Protein 6EDM (pdb70)

Foldseek 3Di:
DEAEDALPVLLPPFAWKKWKAWPVDGYIYIYPVVQLQDWFQPALLPLVLLLLLCVVVVAPFQAGWLDQDQDDDPPPLLRDRGGNLSCQVVVRQVRSLSSCVVPDPVSQLVQCVQLVQAPSDQVPACADCVVVPGNSHGCRALHVGIHGFVSLLSSQCCLQVVNDPGDPNSSVRSQVSQWDDLVDPQKTWGWGWGWHANVVVQWIWTKTWTWMGHPNIIMTMIITGGGNPNPRHNVNSVSSVSSCCVPPVD

Solvent-accessible surface area: 11365 Å² total

Radius of gyration: 17.2 Å; Cα contacts (8 Å, |Δi|>4): 505; chains: 1; bounding box: 39×41×50 Å

Secondary structure (DSSP, 8-state):
-EEE---GGGTTT--EEEEEEESSS-PEEEESHHHHTS-B--GGG--HHHHHHHHTTS--STT-B--------SSGGGSS--BHHHHHHHT-HHHHHHHHTTS-HHHHHHHHHHHT-TT---S-TT--GGGS-TTS--TTSSSS--B-HHHHHHHHHHHHTT-SSS-HHHHHHHHHHHEE--S-TTSEEEEEEEEEEETTTTEEEEEEEEEEEETTEEEEEEEEE--S-TT--HHHHHHHHHHHHHHH--

B-factor: mean 22.75, std 10.51, range [12.0, 150.77]

Nearest PDB structures (foldseek):
  7mea-assembly1_A  TM=1.002E+00  e=1.871E-49  Clostridioides difficile
  6ue2-assembly1_D  TM=9.975E-01  e=4.778E-46  Clostridioides difficile 630
  7rlr-assembly4_D  TM=9.971E-01  e=2.403E-45  Clostridioides difficile 630
  7rl8-assembly2_B  TM=9.961E-01  e=3.206E-45  Clostridioides difficile 630
  1m6k-assembly1_B  TM=9.002E-01  e=1.931E-19  Escherichia coli

Sequence (250 aa):
AVNIVDYSDCFEGISSGGAIFCCNTKNKEYNIYNKELIETRRSPCSSTFIVSSTLIGLEKGVINSKESVMGYDGTDYPNKNWNKNLSLEEAFKESCVWYYKKLINKVDAKSVQNILDDLKYGNCDISEEWEGDLKNGKGHLNGFWLESSLQISPKEQVQTMAKKIFEGDTNFKKEHINILLRRDIMAIDVNNDANINVYGKTGTGFDEKNKRRVDAWFVGMMLEREGDTYYFAIKSDDSNKEITGPKVKEIAINIIKKYYS

Structure (mmCIF, N/CA/C/O backbone):
data_6EDM
#
_entry.id   6EDM
#
_cell.length_a   123.201
_cell.length_b   123.201
_cell.length_c   123.201
_cell.angle_alpha   90.000
_cell.angle_beta   90.000
_cell.angle_gamma   90.000
#
_symmetry.space_group_name_H-M   'P 43 3 2'
#
loop_
_entity.id
_entity.type
_entity.pdbx_description
1 polymer Beta-lactamase
2 non-polymer 'SULFATE ION'
3 water water
#
loop_
_atom_site.group_PDB
_atom_site.id
_atom_site.type_symbol
_atom_site.label_atom_id
_atom_site.label_alt_id
_atom_site.label_comp_id
_atom_site.label_asym_id
_atom_site.label_entity_id
_atom_site.label_seq_id
_atom_site.pdbx_PDB_ins_code
_atom_site.Cartn_x
_atom_site.Cartn_y
_atom_site.Cartn_z
_atom_site.occupancy
_atom_site.B_iso_or_equiv
_atom_site.auth_seq_id
_atom_site.auth_comp_id
_atom_site.auth_asym_id
_atom_site.auth_atom_id
_atom_site.pdbx_PDB_model_num
ATOM 1 N N . ALA A 1 1 ? 15.725 16.693 -38.584 1.00 42.46 2 ALA A N 1
ATOM 2 C CA . ALA A 1 1 ? 16.279 17.878 -39.229 1.00 41.37 2 ALA A CA 1
ATOM 3 C C . ALA A 1 1 ? 16.609 18.927 -38.177 1.00 39.76 2 ALA A C 1
ATOM 4 O O . ALA A 1 1 ? 15.904 19.052 -37.176 1.00 40.16 2 ALA A O 1
ATOM 6 N N . VAL A 1 2 ? 17.680 19.682 -38.403 1.00 37.39 3 VAL A N 1
ATOM 7 C CA . VAL A 1 2 ? 18.119 20.721 -37.483 1.00 34.12 3 VAL A CA 1
ATOM 8 C C . VAL A 1 2 ? 18.103 22.055 -38.212 1.00 30.81 3 VAL A C 1
ATOM 9 O O . VAL A 1 2 ? 18.690 22.188 -39.293 1.00 29.99 3 VAL A O 1
ATOM 13 N N . ASN A 1 3 ? 17.436 23.037 -37.613 1.00 29.99 4 ASN A N 1
ATOM 14 C CA . ASN A 1 3 ? 17.370 24.399 -38.123 1.00 29.03 4 ASN A CA 1
ATOM 15 C C . ASN A 1 3 ? 17.980 25.312 -37.0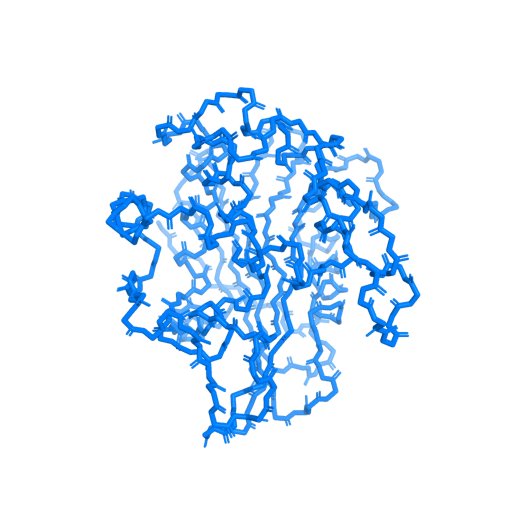71 1.00 25.93 4 ASN A C 1
ATOM 16 O O . ASN A 1 3 ? 17.462 25.409 -35.954 1.00 24.10 4 ASN A O 1
ATOM 21 N N . ILE A 1 4 ? 19.087 25.957 -37.411 1.00 25.14 5 ILE A N 1
ATOM 22 C CA . ILE A 1 4 ? 19.769 26.836 -36.469 1.00 24.54 5 ILE A CA 1
ATOM 23 C C . ILE A 1 4 ? 19.081 28.193 -36.474 1.00 25.09 5 ILE A C 1
ATOM 24 O O . ILE A 1 4 ? 18.909 28.815 -37.530 1.00 25.93 5 ILE A O 1
ATOM 29 N N . VAL A 1 5 ? 18.675 28.649 -35.288 1.00 24.92 6 VAL A N 1
ATOM 30 C CA . VAL A 1 5 ? 17.982 29.917 -35.113 1.00 25.77 6 VAL A CA 1
ATOM 31 C C . VAL A 1 5 ? 18.745 30.762 -34.099 1.00 26.27 6 VAL A C 1
ATOM 32 O O . VAL A 1 5 ? 19.651 30.287 -33.413 1.00 26.31 6 VAL A O 1
ATOM 36 N N . ASP A 1 6 ? 18.361 32.034 -34.012 1.00 27.17 7 ASP A N 1
ATOM 37 C CA . ASP A 1 6 ? 19.020 33.002 -33.136 1.00 27.20 7 ASP A CA 1
ATOM 38 C C . ASP A 1 6 ? 17.949 33.647 -32.263 1.00 26.73 7 ASP A C 1
ATOM 39 O O . ASP A 1 6 ? 17.205 34.520 -32.722 1.00 27.39 7 ASP A O 1
ATOM 44 N N . TYR A 1 7 ? 17.880 33.223 -31.002 1.00 25.38 8 TYR A N 1
ATOM 45 C CA . TYR A 1 7 ? 16.951 33.792 -30.037 1.00 24.86 8 TYR A CA 1
ATOM 46 C C . TYR A 1 7 ? 17.638 34.728 -29.049 1.00 24.73 8 TYR A C 1
ATOM 47 O O . TYR A 1 7 ? 17.063 35.038 -28.001 1.00 24.22 8 TYR A O 1
ATOM 56 N N . SER A 1 8 ? 18.845 35.204 -29.374 1.00 25.66 9 SER A N 1
ATOM 57 C CA . SER A 1 8 ? 19.591 36.042 -28.438 1.00 26.61 9 SER A CA 1
ATOM 58 C C . SER A 1 8 ? 18.822 37.299 -28.046 1.00 27.46 9 SER A C 1
ATOM 59 O O . SER A 1 8 ? 18.964 37.779 -26.916 1.00 27.80 9 SER A O 1
ATOM 62 N N . ASP A 1 9 ? 17.990 37.835 -28.942 1.00 28.51 10 ASP A N 1
ATOM 63 C CA . ASP A 1 9 ? 17.246 39.043 -28.601 1.00 30.52 10 ASP A CA 1
ATOM 64 C C . ASP A 1 9 ? 16.233 38.833 -27.479 1.00 30.29 10 ASP A C 1
ATOM 65 O O . ASP A 1 9 ? 15.729 39.822 -26.936 1.00 32.65 10 ASP A O 1
ATOM 70 N N . CYS A 1 10 ? 15.929 37.587 -27.112 1.00 27.10 11 CYS A N 1
ATOM 71 C CA . CYS A 1 10 ? 15.041 37.305 -25.994 1.00 26.60 11 CYS A CA 1
ATOM 72 C C . CYS A 1 10 ? 15.786 36.954 -24.716 1.00 26.39 11 CYS A C 1
ATOM 73 O O . CYS A 1 10 ? 15.149 36.800 -23.668 1.00 26.69 11 CYS A O 1
ATOM 76 N N . PHE A 1 11 ? 17.109 36.821 -24.774 1.00 26.23 12 PHE A N 1
ATOM 77 C CA . PHE A 1 11 ? 17.884 36.377 -23.626 1.00 26.64 12 PHE A CA 1
ATOM 78 C C . PHE A 1 11 ? 18.380 37.514 -22.741 1.00 28.73 12 PHE A C 1
ATOM 79 O O . PHE A 1 11 ? 18.964 37.239 -21.690 1.00 29.22 12 PHE A O 1
ATOM 87 N N . GLU A 1 12 ? 18.168 38.774 -23.132 1.00 31.09 13 GLU A N 1
ATOM 88 C CA . GLU A 1 12 ? 18.510 39.927 -22.290 1.00 35.46 13 GLU A CA 1
ATOM 89 C C . GLU A 1 12 ? 19.975 39.919 -21.859 1.00 34.47 13 GLU A C 1
ATOM 90 O O . GLU A 1 12 ? 20.308 40.347 -20.751 1.00 35.78 13 GLU A O 1
ATOM 96 N N . GLY A 1 13 ? 20.860 39.429 -22.724 1.00 32.40 14 GLY A N 1
ATOM 97 C CA . GLY A 1 13 ? 22.275 39.388 -22.422 1.00 31.16 14 GLY A CA 1
ATOM 98 C C . GLY A 1 13 ? 22.714 38.212 -21.584 1.00 30.46 14 GLY A C 1
ATOM 99 O O . GLY A 1 13 ? 23.901 38.128 -21.239 1.00 30.40 14 GLY A O 1
ATOM 100 N N . ILE A 1 14 ? 21.799 37.309 -21.249 1.00 28.56 15 ILE A N 1
ATOM 101 C CA . ILE A 1 14 ? 22.106 36.115 -20.471 1.00 27.85 15 ILE A CA 1
ATOM 102 C C . ILE A 1 14 ? 22.550 35.016 -21.426 1.00 26.82 15 ILE A C 1
ATOM 103 O O . ILE A 1 14 ? 21.907 34.779 -22.458 1.00 27.17 15 ILE A O 1
ATOM 108 N N . SER A 1 15 ? 23.649 34.346 -21.087 1.00 25.14 16 SER A N 1
ATOM 109 C CA A SER A 1 15 ? 24.191 33.270 -21.911 0.57 24.29 16 SER A CA 1
ATOM 110 C CA B SER A 1 15 ? 24.153 33.293 -21.949 0.43 24.22 16 SER A CA 1
ATOM 111 C C . SER A 1 15 ? 23.315 32.030 -21.796 1.00 23.29 16 SER A C 1
ATOM 112 O O . SER A 1 15 ? 22.878 31.669 -20.700 1.00 23.40 16 SER A O 1
ATOM 117 N N . GLY A 1 16 ? 23.062 31.375 -22.923 1.00 21.83 17 GLY A N 1
ATOM 118 C CA . GLY A 1 16 ? 22.269 30.164 -22.890 1.00 20.16 17 GLY A CA 1
ATOM 119 C C . GLY A 1 16 ? 21.913 29.680 -24.281 1.00 19.63 17 GLY A C 1
ATOM 120 O O . GLY A 1 16 ? 22.506 30.098 -25.281 1.00 20.75 17 GLY A O 1
ATOM 121 N N . GLY A 1 17 ? 20.939 28.773 -24.315 1.00 18.73 18 GLY A N 1
ATOM 122 C CA . GLY A 1 17 ? 20.470 28.178 -25.548 1.00 18.47 18 GLY A CA 1
ATOM 123 C C . GLY A 1 17 ? 19.016 27.774 -25.411 1.00 17.36 18 GLY A C 1
ATOM 124 O O . GLY A 1 17 ? 18.425 27.822 -24.327 1.00 17.56 18 GLY A O 1
ATOM 125 N N . ALA A 1 18 ? 18.435 27.393 -26.544 1.00 17.87 19 ALA A N 1
ATOM 126 C CA . ALA A 1 18 ? 17.054 26.939 -26.566 1.00 18.29 19 ALA A CA 1
ATOM 127 C C . ALA A 1 18 ? 16.883 25.902 -27.663 1.00 17.54 19 ALA A C 1
ATOM 128 O O . ALA A 1 18 ? 17.546 25.960 -28.701 1.00 19.31 19 ALA A O 1
ATOM 130 N N . ILE A 1 19 ? 15.983 24.951 -27.430 1.00 17.61 20 ILE A N 1
ATOM 131 C CA . ILE A 1 19 ? 15.626 23.977 -28.453 1.00 18.18 20 ILE A CA 1
ATOM 132 C C . ILE A 1 19 ? 14.121 23.746 -28.416 1.00 18.57 20 ILE A C 1
ATOM 133 O O . ILE A 1 19 ? 13.539 23.567 -27.341 1.00 18.51 20 ILE A O 1
ATOM 138 N N . PHE A 1 20 ? 13.492 23.783 -29.586 1.00 19.33 21 PHE A N 1
ATOM 139 C CA . PHE A 1 20 ? 12.075 23.487 -29.744 1.00 19.41 21 PHE A CA 1
ATOM 140 C C . PHE A 1 20 ? 11.940 22.405 -30.797 1.00 20.30 21 PHE A C 1
ATOM 141 O O . PHE A 1 20 ? 12.610 22.451 -31.835 1.00 22.46 21 PHE A O 1
ATOM 149 N N . CYS A 1 21 ? 11.066 21.440 -30.546 1.00 22.32 22 CYS A N 1
ATOM 150 C CA A CYS A 1 21 ? 10.824 20.372 -31.502 0.37 24.65 22 CYS A CA 1
ATOM 151 C CA B CYS A 1 21 ? 10.824 20.354 -31.484 0.63 24.63 22 CYS A CA 1
ATOM 152 C C . CYS A 1 21 ? 9.330 20.241 -31.746 1.00 24.58 22 CYS A C 1
ATOM 153 O O . CYS A 1 21 ? 8.536 20.213 -30.803 1.00 23.50 22 CYS A O 1
ATOM 158 N N . ASN A 1 22 ? 8.955 20.191 -33.018 1.00 28.53 23 ASN A N 1
ATOM 159 C CA . ASN A 1 22 ? 7.569 20.055 -33.434 1.00 33.29 23 ASN A CA 1
ATOM 160 C C . ASN A 1 22 ? 7.267 18.583 -33.674 1.00 37.24 23 ASN A C 1
ATOM 161 O O . ASN A 1 22 ? 8.050 17.878 -34.317 1.00 38.03 23 ASN A O 1
ATOM 166 N N . THR A 1 23 ? 6.111 18.134 -33.178 1.00 40.24 24 THR A N 1
ATOM 167 C CA . THR A 1 23 ? 5.717 16.736 -33.335 1.00 43.55 24 THR A CA 1
ATOM 168 C C . THR A 1 23 ? 5.461 16.386 -34.797 1.00 46.80 24 THR A C 1
ATOM 169 O O . THR A 1 23 ? 5.956 15.367 -35.294 1.00 47.40 24 THR A O 1
ATOM 173 N N . LYS A 1 24 ? 4.679 17.216 -35.493 1.00 50.17 25 LYS A N 1
ATOM 174 C CA . LYS A 1 24 ? 4.273 16.989 -36.878 1.00 52.89 25 LYS A CA 1
ATOM 175 C C . LYS A 1 24 ? 5.454 16.605 -37.752 1.00 53.57 25 LYS A C 1
ATOM 176 O O . LYS A 1 24 ? 5.532 15.483 -38.263 1.00 53.39 25 LYS A O 1
ATOM 182 N N . ASN A 1 25 ? 6.361 17.551 -37.941 1.00 54.11 26 ASN A N 1
ATOM 183 C CA . ASN A 1 25 ? 7.576 17.325 -38.705 1.00 54.84 26 ASN A CA 1
ATOM 184 C C . ASN A 1 25 ? 8.627 16.686 -37.805 1.00 54.77 26 ASN A C 1
ATOM 185 O O . ASN A 1 25 ? 8.355 16.274 -36.674 1.00 55.30 26 ASN A O 1
ATOM 190 N N . LYS A 1 26 ? 9.859 16.627 -38.291 1.00 54.13 27 LYS A N 1
ATOM 191 C CA . LYS A 1 26 ? 10.995 16.192 -37.493 1.00 53.21 27 LYS A CA 1
ATOM 192 C C . LYS A 1 26 ? 11.984 17.333 -37.287 1.00 51.66 27 LYS A C 1
ATOM 193 O O . LYS A 1 26 ? 13.197 17.110 -37.211 1.00 52.36 27 LYS A O 1
ATOM 199 N N . GLU A 1 27 ? 11.463 18.558 -37.179 1.00 48.98 28 GLU A N 1
ATOM 200 C CA . GLU A 1 27 ? 12.274 19.765 -37.117 1.00 45.88 28 GLU A CA 1
ATOM 201 C C . GLU A 1 27 ? 12.627 20.088 -35.675 1.00 40.09 28 GLU A C 1
ATOM 202 O O . GLU A 1 27 ? 11.740 20.192 -34.818 1.00 40.15 28 GLU A O 1
ATOM 208 N N . TYR A 1 28 ? 13.921 20.236 -35.416 1.00 35.09 29 TYR A N 1
ATOM 209 C CA . TYR A 1 28 ? 14.409 20.883 -34.209 1.00 30.73 29 TYR A CA 1
ATOM 210 C C . TYR A 1 28 ? 14.852 22.287 -34.583 1.00 28.34 29 TYR A C 1
ATOM 211 O O . TYR A 1 28 ? 15.668 22.452 -35.494 1.00 30.45 29 TYR A O 1
ATOM 220 N N . ASN A 1 29 ? 14.302 23.292 -33.906 1.00 25.25 30 ASN A N 1
ATOM 221 C CA . ASN A 1 29 ? 14.845 24.644 -33.972 1.00 23.38 30 ASN A CA 1
ATOM 222 C C . ASN A 1 29 ? 15.814 24.801 -32.813 1.00 21.63 30 ASN A C 1
ATOM 223 O O . ASN A 1 29 ? 15.421 24.644 -31.650 1.00 20.86 30 ASN A O 1
ATOM 228 N N . ILE A 1 30 ? 17.071 25.106 -33.126 1.00 21.20 31 ILE A N 1
ATOM 229 C CA . ILE A 1 30 ? 18.150 25.052 -32.147 1.00 21.09 31 ILE A CA 1
ATOM 230 C C . ILE A 1 30 ? 18.867 26.392 -32.109 1.00 20.59 31 ILE A C 1
ATOM 231 O O . ILE A 1 30 ? 19.372 26.864 -33.135 1.00 20.80 31 ILE A O 1
ATOM 236 N N . TYR A 1 31 ? 18.918 26.995 -30.927 1.00 20.73 32 TYR A N 1
ATOM 237 C CA . TYR A 1 31 ? 19.731 28.171 -30.654 1.00 20.51 32 TYR A CA 1
ATOM 238 C C . TYR A 1 31 ? 20.845 27.749 -29.704 1.00 19.81 32 TYR A C 1
ATOM 239 O O . TYR A 1 31 ? 20.567 27.286 -28.593 1.00 19.38 32 TYR A O 1
ATOM 248 N N . ASN A 1 32 ? 22.096 27.878 -30.160 1.00 20.90 33 ASN A N 1
ATOM 249 C CA . ASN A 1 32 ? 23.298 27.472 -29.428 1.00 21.07 33 ASN A CA 1
ATOM 250 C C . ASN A 1 32 ? 23.429 25.950 -29.363 1.00 21.06 33 ASN A C 1
ATOM 251 O O . ASN A 1 32 ? 23.247 25.335 -28.304 1.00 20.53 33 ASN A O 1
ATOM 256 N N . LYS A 1 33 ? 23.775 25.351 -30.506 1.00 21.35 34 LYS A N 1
ATOM 257 C CA . LYS A 1 33 ? 23.809 23.896 -30.637 1.00 21.67 34 LYS A CA 1
ATOM 258 C C . LYS A 1 33 ? 24.777 23.260 -29.650 1.00 21.59 34 LYS A C 1
ATOM 259 O O . LYS A 1 33 ? 24.475 22.215 -29.065 1.00 20.36 34 LYS A O 1
ATOM 265 N N . GLU A 1 34 ? 25.955 23.860 -29.463 1.00 22.21 35 GLU A N 1
ATOM 266 C CA . GLU A 1 34 ? 26.927 23.274 -28.548 1.00 23.86 35 GLU A CA 1
ATOM 267 C C . GLU A 1 34 ? 26.343 23.150 -27.148 1.00 22.06 35 GLU A C 1
ATOM 268 O O . GLU A 1 34 ? 26.452 22.100 -26.502 1.00 22.18 35 GLU A O 1
ATOM 274 N N . LEU A 1 35 ? 25.686 24.207 -26.675 1.00 20.55 36 LEU A N 1
ATOM 275 C CA . LEU A 1 35 ? 25.099 24.165 -25.341 1.00 19.70 36 LEU A CA 1
ATOM 276 C C . LEU A 1 35 ? 23.935 23.181 -25.282 1.00 18.92 36 LEU A C 1
ATOM 277 O O . LEU A 1 35 ? 23.795 22.430 -24.312 1.00 18.89 36 LEU A O 1
ATOM 282 N N . ILE A 1 36 ? 23.089 23.176 -26.314 1.00 18.65 37 ILE A N 1
ATOM 283 C CA . ILE A 1 36 ? 21.911 22.319 -26.345 1.00 19.22 37 ILE A CA 1
ATOM 284 C C . ILE A 1 36 ? 22.288 20.842 -26.339 1.00 18.13 37 ILE A C 1
ATOM 285 O O . ILE A 1 36 ? 21.501 20.002 -25.884 1.00 18.11 37 ILE A O 1
ATOM 290 N N . GLU A 1 37 ? 23.494 20.501 -26.794 1.00 17.94 38 GLU A N 1
ATOM 291 C CA . GLU A 1 37 ? 23.967 19.122 -26.770 1.00 17.75 38 GLU A CA 1
ATOM 292 C C . GLU A 1 37 ? 24.783 18.768 -25.527 1.00 18.48 38 GLU A C 1
ATOM 293 O O . GLU A 1 37 ? 25.242 17.626 -25.419 1.00 19.70 38 GLU A O 1
ATOM 299 N N . THR A 1 38 ? 24.969 19.694 -24.586 1.00 17.95 39 THR A N 1
ATOM 300 C CA . THR A 1 38 ? 25.823 19.456 -23.423 1.00 17.86 39 THR A CA 1
ATOM 301 C C . THR A 1 38 ? 24.988 18.985 -22.232 1.00 17.10 39 THR A C 1
ATOM 302 O O . THR A 1 38 ? 24.040 19.663 -21.818 1.00 17.28 39 THR A O 1
ATOM 306 N N . ARG A 1 39 ? 25.359 17.839 -21.663 1.00 16.49 40 ARG A N 1
ATOM 307 C CA . ARG A 1 39 ? 24.654 17.328 -20.494 1.00 16.12 40 ARG A CA 1
ATOM 308 C C . ARG A 1 39 ? 24.997 18.135 -19.241 1.00 16.57 40 ARG A C 1
ATOM 309 O O . ARG A 1 39 ? 26.162 18.463 -18.985 1.00 17.52 40 ARG A O 1
ATOM 317 N N . ARG A 1 40 ? 23.967 18.457 -18.458 1.00 15.21 41 ARG A N 1
ATOM 318 C CA . ARG A 1 40 ? 24.117 19.132 -17.177 1.00 15.44 41 ARG A CA 1
ATOM 319 C C . ARG A 1 40 ? 23.107 18.542 -16.205 1.00 14.43 41 ARG A C 1
ATOM 320 O O . ARG A 1 40 ? 22.147 17.878 -16.606 1.00 15.47 41 ARG A O 1
ATOM 328 N N . SER A 1 41 ? 23.309 18.798 -14.918 1.00 14.17 42 SER A N 1
ATOM 329 C CA . SER A 1 41 ? 22.328 18.350 -13.942 1.00 13.92 42 SER A CA 1
ATOM 330 C C . SER A 1 41 ? 20.956 18.922 -14.290 1.00 14.24 42 SER A C 1
ATOM 331 O O . SER A 1 41 ? 20.845 20.126 -14.562 1.00 14.97 42 SER A O 1
ATOM 334 N N . PRO A 1 42 ? 19.891 18.112 -14.264 1.00 13.58 43 PRO A N 1
ATOM 335 C CA . PRO A 1 42 ? 18.545 18.656 -14.517 1.00 13.33 43 PRO A CA 1
ATOM 336 C C . PRO A 1 42 ? 18.037 19.525 -13.388 1.00 13.67 43 PRO A C 1
ATOM 337 O O . PRO A 1 42 ? 17.077 20.285 -13.587 1.00 13.97 43 PRO A O 1
ATOM 341 N N . CYS A 1 43 ? 18.635 19.421 -12.203 1.00 13.67 44 CYS A N 1
ATOM 342 C CA . CYS A 1 43 ? 18.103 20.081 -11.019 1.00 14.18 44 CYS A CA 1
ATOM 343 C C . CYS A 1 43 ? 16.615 19.768 -10.874 1.00 13.99 44 CYS A C 1
ATOM 344 O O . CYS A 1 43 ? 16.189 18.651 -11.184 1.00 13.74 44 CYS A O 1
ATOM 347 N N . SER A 1 44 ? 15.799 20.725 -10.437 1.00 13.59 45 SER A N 1
ATOM 348 C CA A SER A 1 44 ? 14.413 20.376 -10.142 0.49 13.34 45 SER A CA 1
ATOM 349 C CA B SER A 1 44 ? 14.403 20.421 -10.147 0.51 13.56 45 SER A CA 1
ATOM 350 C C . SER A 1 44 ? 13.564 20.116 -11.384 1.00 12.93 45 SER A C 1
ATOM 351 O O . SER A 1 44 ? 12.405 19.711 -11.224 1.00 13.17 45 SER A O 1
ATOM 356 N N . THR A 1 45 ? 14.093 20.303 -12.611 1.00 12.98 46 THR A N 1
ATOM 357 C CA . THR A 1 45 ? 13.321 19.816 -13.758 1.00 12.84 46 THR A CA 1
ATOM 358 C C . THR A 1 45 ? 13.128 18.308 -13.689 1.00 12.36 46 THR A C 1
ATOM 359 O O . THR A 1 45 ? 12.220 17.775 -14.340 1.00 13.32 46 THR A O 1
ATOM 363 N N . PHE A 1 46 ? 13.949 17.609 -12.906 1.00 12.28 47 PHE A N 1
ATOM 364 C CA . PHE A 1 46 ? 13.757 16.182 -12.697 1.00 12.75 47 PHE A CA 1
ATOM 365 C C . PHE A 1 46 ? 12.400 15.866 -12.050 1.00 12.99 47 PHE A C 1
ATOM 366 O O . PHE A 1 46 ? 11.902 14.745 -12.179 1.00 13.65 47 PHE A O 1
ATOM 386 N N . ILE A 1 48 ? 9.594 16.529 -13.041 1.00 13.38 49 ILE A N 1
ATOM 387 C CA . ILE A 1 48 ? 8.689 16.021 -14.073 1.00 14.33 49 ILE A CA 1
ATOM 388 C C . ILE A 1 48 ? 8.699 14.493 -14.058 1.00 13.96 49 ILE A C 1
ATOM 389 O O . ILE A 1 48 ? 7.651 13.840 -14.024 1.00 15.20 49 ILE A O 1
ATOM 394 N N . VAL A 1 49 ? 9.908 13.931 -14.072 1.00 14.00 50 VAL A N 1
ATOM 395 C CA . VAL A 1 49 ? 10.061 12.485 -14.129 1.00 13.35 50 VAL A CA 1
ATOM 396 C C . VAL A 1 49 ? 9.820 11.840 -12.769 1.00 13.44 50 VAL A C 1
ATOM 397 O O . VAL A 1 49 ? 9.203 10.771 -12.685 1.00 14.05 50 VAL A O 1
ATOM 401 N N . SER A 1 50 ? 10.299 12.454 -11.681 1.00 13.35 51 SER A N 1
ATOM 402 C CA A SER A 1 50 ? 10.073 11.831 -10.380 0.62 13.34 51 SER A CA 1
ATOM 403 C CA B SER A 1 50 ? 10.077 11.892 -10.348 0.38 13.13 51 SER A CA 1
ATOM 404 C C . SER A 1 50 ? 8.588 11.774 -10.041 1.00 12.81 51 SER A C 1
ATOM 405 O O . SER A 1 50 ? 8.143 10.813 -9.403 1.00 13.52 51 SER A O 1
ATOM 410 N N . THR A 1 51 ? 7.797 12.760 -10.478 1.00 12.98 52 THR A N 1
ATOM 411 C CA . THR A 1 51 ? 6.349 12.669 -10.294 1.00 13.76 52 THR A CA 1
ATOM 412 C C . THR A 1 51 ? 5.798 11.426 -10.978 1.00 12.90 52 THR A C 1
ATOM 413 O O . THR A 1 51 ? 5.012 10.674 -10.389 1.00 14.00 52 THR A O 1
ATOM 417 N N . LEU A 1 52 ? 6.195 11.201 -12.238 1.00 12.89 53 LEU A N 1
ATOM 418 C CA . LEU A 1 52 ? 5.733 10.023 -12.965 1.00 13.69 53 LEU A CA 1
ATOM 419 C C . LEU A 1 52 ? 6.180 8.731 -12.294 1.00 13.66 53 LEU A C 1
ATOM 420 O O . LEU A 1 52 ? 5.400 7.775 -12.204 1.00 14.08 53 LEU A O 1
ATOM 425 N N . ILE A 1 53 ? 7.421 8.684 -11.804 1.00 13.36 54 ILE A N 1
ATOM 426 C CA . ILE A 1 53 ? 7.890 7.499 -11.088 1.00 13.72 54 ILE A CA 1
ATOM 427 C C . ILE A 1 53 ? 7.029 7.248 -9.852 1.00 14.16 54 ILE A C 1
ATOM 428 O O . ILE A 1 53 ? 6.590 6.122 -9.590 1.00 15.27 54 ILE A O 1
ATOM 433 N N . GLY A 1 54 ? 6.766 8.298 -9.077 1.00 13.60 55 GLY A N 1
ATOM 434 C CA . GLY A 1 54 ? 5.952 8.124 -7.889 1.00 13.84 55 GLY A CA 1
ATOM 435 C C . GLY A 1 54 ? 4.546 7.641 -8.198 1.00 13.38 55 GLY A C 1
ATOM 436 O O . GLY A 1 54 ? 3.988 6.814 -7.469 1.00 14.86 55 GLY A O 1
ATOM 437 N N . LEU A 1 55 ? 3.940 8.176 -9.263 1.00 13.95 56 LEU A N 1
ATOM 438 C CA . LEU A 1 55 ? 2.610 7.721 -9.661 1.00 14.23 56 LEU A CA 1
ATOM 439 C C . LEU A 1 55 ? 2.642 6.265 -10.113 1.00 14.57 56 LEU A C 1
ATOM 440 O O . LEU A 1 55 ? 1.817 5.448 -9.684 1.00 16.14 56 LEU A O 1
ATOM 445 N N . GLU A 1 56 ? 3.606 5.920 -10.974 1.00 14.69 57 GLU A N 1
ATOM 446 C CA . GLU A 1 56 ? 3.713 4.554 -11.478 1.00 15.97 57 GLU A CA 1
ATOM 447 C C . GLU A 1 56 ? 3.873 3.555 -10.340 1.00 17.27 57 GLU A C 1
ATOM 448 O O . GLU A 1 56 ? 3.278 2.472 -10.367 1.00 19.07 57 GLU A O 1
ATOM 454 N N . LYS A 1 57 ? 4.653 3.908 -9.319 1.00 16.68 58 LYS A N 1
ATOM 455 C CA . LYS A 1 57 ? 4.916 3.007 -8.210 1.00 17.26 58 LYS A CA 1
ATOM 456 C C . LYS A 1 57 ? 3.875 3.093 -7.102 1.00 17.70 58 LYS A C 1
ATOM 457 O O . LYS A 1 57 ? 3.987 2.361 -6.117 1.00 19.83 58 LYS A O 1
ATOM 463 N N . GLY A 1 58 ? 2.871 3.952 -7.231 1.00 16.40 59 GLY A N 1
ATOM 464 C CA . GLY A 1 58 ? 1.846 4.030 -6.212 1.00 17.41 59 GLY A CA 1
ATOM 465 C C . GLY A 1 58 ? 2.241 4.778 -4.959 1.00 17.67 59 GLY A C 1
ATOM 466 O O . GLY A 1 58 ? 1.515 4.697 -3.960 1.00 20.58 59 GLY A O 1
ATOM 467 N N . VAL A 1 59 ? 3.373 5.489 -4.971 1.00 15.97 60 VAL A N 1
ATOM 468 C CA . VAL A 1 59 ? 3.754 6.325 -3.833 1.00 15.61 60 VAL A CA 1
ATOM 469 C C . VAL A 1 59 ? 2.807 7.509 -3.711 1.00 15.50 60 VAL A C 1
ATOM 470 O O . VAL A 1 59 ? 2.518 7.981 -2.601 1.00 16.65 60 VAL A O 1
ATOM 474 N N . ILE A 1 60 ? 2.322 8.004 -4.849 1.00 15.11 61 ILE A N 1
ATOM 475 C CA . ILE A 1 60 ? 1.330 9.065 -4.939 1.00 14.48 61 ILE A CA 1
ATOM 476 C C . ILE A 1 60 ? 0.325 8.601 -5.982 1.00 15.59 61 ILE A C 1
ATOM 477 O O . ILE A 1 60 ? 0.597 7.687 -6.762 1.00 16.28 61 ILE A O 1
ATOM 482 N N . ASN A 1 61 ? -0.853 9.231 -5.991 1.00 16.35 62 ASN A N 1
ATOM 483 C CA . ASN A 1 61 ? -1.934 8.773 -6.864 1.00 16.96 62 ASN A CA 1
ATOM 484 C C . ASN A 1 61 ? -2.673 9.869 -7.607 1.00 16.54 62 ASN A C 1
ATOM 485 O O . ASN A 1 61 ? -3.327 9.561 -8.612 1.00 18.93 62 ASN A O 1
ATOM 490 N N . SER A 1 62 ? -2.607 11.123 -7.178 1.00 16.19 63 SER A N 1
ATOM 491 C CA . SER A 1 62 ? -3.360 12.195 -7.819 1.00 16.00 63 SER A CA 1
ATOM 492 C C . SER A 1 62 ? -2.666 13.511 -7.497 1.00 15.28 63 SER A C 1
ATOM 493 O O . SER A 1 62 ? -1.715 13.557 -6.710 1.00 15.32 63 SER A O 1
ATOM 496 N N . LYS A 1 63 ? -3.164 14.599 -8.092 1.00 15.31 64 LYS A N 1
ATOM 497 C CA . LYS A 1 63 ? -2.575 15.900 -7.779 1.00 16.52 64 LYS A CA 1
ATOM 498 C C . LYS A 1 63 ? -2.782 16.310 -6.326 1.00 15.13 64 LYS A C 1
ATOM 499 O O . LYS A 1 63 ? -2.128 17.256 -5.873 1.00 15.59 64 LYS A O 1
ATOM 505 N N . GLU A 1 64 ? -3.674 15.634 -5.591 1.00 15.44 65 GLU A N 1
ATOM 506 C CA . GLU A 1 64 ? -3.917 15.938 -4.187 1.00 15.48 65 GLU A CA 1
ATOM 507 C C . GLU A 1 64 ? -3.000 15.169 -3.243 1.00 14.95 65 GLU A C 1
ATOM 508 O O . GLU A 1 64 ? -2.969 15.476 -2.047 1.00 15.24 65 GLU A O 1
ATOM 514 N N . SER A 1 65 ? -2.264 14.175 -3.738 1.00 14.75 66 SER A N 1
ATOM 515 C CA . SER A 1 65 ? -1.598 13.233 -2.844 1.00 14.13 66 SER A CA 1
ATOM 516 C C . SER A 1 65 ? -0.587 13.925 -1.939 1.00 13.77 66 SER A C 1
ATOM 517 O O . SER A 1 65 ? 0.123 14.845 -2.358 1.00 14.43 66 SER A O 1
ATOM 520 N N . VAL A 1 66 ? -0.490 13.423 -0.711 1.00 14.07 67 VAL A N 1
ATOM 521 C CA . VAL A 1 66 ? 0.381 13.974 0.317 1.00 13.81 67 VAL A CA 1
ATOM 522 C C . VAL A 1 66 ? 1.472 12.973 0.673 1.00 14.30 67 VAL A C 1
ATOM 523 O O . VAL A 1 66 ? 1.356 11.771 0.433 1.00 15.22 67 VAL A O 1
ATOM 527 N N . MET A 1 67 ? 2.544 13.491 1.277 1.00 13.98 68 MET A N 1
ATOM 528 C CA . MET A 1 67 ? 3.710 12.690 1.638 1.00 13.60 68 MET A CA 1
ATOM 529 C C . MET A 1 67 ? 3.954 12.664 3.147 1.00 14.37 68 MET A C 1
ATOM 530 O O . MET A 1 67 ? 5.061 12.347 3.588 1.00 17.04 68 MET A O 1
ATOM 535 N N . GLY A 1 68 ? 2.955 13.008 3.957 1.00 13.97 69 GLY A N 1
ATOM 536 C CA . GLY A 1 68 ? 3.085 12.824 5.394 1.00 14.90 69 GLY A CA 1
ATOM 537 C C . GLY A 1 68 ? 4.053 13.778 6.071 1.00 13.77 69 GLY A C 1
ATOM 538 O O . GLY A 1 68 ? 5.002 13.345 6.732 1.00 15.09 69 GLY A O 1
ATOM 539 N N . TYR A 1 69 ? 3.822 15.083 5.915 1.00 13.75 70 TYR A N 1
ATOM 540 C CA . TYR A 1 69 ? 4.675 16.083 6.547 1.00 13.21 70 TYR A CA 1
ATOM 541 C C . TYR A 1 69 ? 4.812 15.797 8.038 1.00 13.13 70 TYR A C 1
ATOM 542 O O . TYR A 1 69 ? 3.821 15.514 8.724 1.00 14.03 70 TYR A O 1
ATOM 551 N N . ASP A 1 70 ? 6.046 15.888 8.537 1.00 14.00 71 ASP A N 1
ATOM 552 C CA . ASP A 1 70 ? 6.364 15.498 9.907 1.00 14.70 71 ASP A CA 1
ATOM 553 C C . ASP A 1 70 ? 6.614 16.678 10.841 1.00 14.43 71 ASP A C 1
ATOM 554 O O . ASP A 1 70 ? 7.035 16.466 11.979 1.00 15.81 71 ASP A O 1
ATOM 559 N N . GLY A 1 71 ? 6.397 17.915 10.386 1.00 13.74 72 GLY A N 1
ATOM 560 C CA . GLY A 1 71 ? 6.578 19.072 11.237 1.00 14.20 72 GLY A CA 1
ATOM 561 C C . GLY A 1 71 ? 7.938 19.734 11.173 1.00 14.65 72 GLY A C 1
ATOM 562 O O . GLY A 1 71 ? 8.141 20.744 11.859 1.00 15.51 72 GLY A O 1
ATOM 563 N N . THR A 1 72 ? 8.868 19.216 10.365 1.00 13.86 73 THR A N 1
ATOM 564 C CA . THR A 1 72 ? 10.210 19.789 10.281 1.00 13.63 73 THR A CA 1
ATOM 565 C C . THR A 1 72 ? 10.147 21.253 9.854 1.00 12.00 73 THR A C 1
ATOM 566 O O . THR A 1 72 ? 9.389 21.620 8.955 1.00 13.58 73 THR A O 1
ATOM 570 N N . ASP A 1 73 ? 10.960 22.096 10.502 1.00 13.51 74 ASP A N 1
ATOM 571 C CA . ASP A 1 73 ? 10.956 23.530 10.221 1.00 13.92 74 ASP A CA 1
ATOM 572 C C . ASP A 1 73 ? 11.788 23.843 8.978 1.00 13.97 74 ASP A C 1
ATOM 573 O O . ASP A 1 73 ? 12.932 23.388 8.852 1.00 15.43 74 ASP A O 1
ATOM 578 N N . TYR A 1 74 ? 11.216 24.626 8.066 1.00 13.89 75 TYR A N 1
ATOM 579 C CA . TYR A 1 74 ? 11.907 25.066 6.862 1.00 14.55 75 TYR A CA 1
ATOM 580 C C . TYR A 1 74 ? 11.753 26.568 6.674 1.00 15.26 75 TYR A C 1
ATOM 581 O O . TYR A 1 74 ? 10.736 27.150 7.067 1.00 15.08 75 TYR A O 1
ATOM 590 N N . PRO A 1 75 ? 12.742 27.219 6.056 1.00 14.94 76 PRO A N 1
ATOM 591 C CA . PRO A 1 75 ? 12.626 28.674 5.844 1.00 16.10 76 PRO A CA 1
ATOM 592 C C . PRO A 1 75 ? 11.491 29.084 4.916 1.00 16.89 76 PRO A C 1
ATOM 593 O O . PRO A 1 75 ? 10.915 30.154 5.129 1.00 18.26 76 PRO A O 1
ATOM 597 N N . ASN A 1 76 ? 11.145 28.282 3.905 1.00 16.98 77 ASN A N 1
ATOM 598 C CA . ASN A 1 76 ? 10.023 28.612 3.028 1.00 18.56 77 ASN A CA 1
ATOM 599 C C . ASN A 1 76 ? 8.732 28.198 3.721 1.00 16.92 77 ASN A C 1
ATOM 600 O O . ASN A 1 76 ? 8.513 27.007 3.959 1.00 15.32 77 ASN A O 1
ATOM 605 N N . LYS A 1 77 ? 7.884 29.180 4.051 1.00 18.14 78 LYS A N 1
ATOM 606 C CA . LYS A 1 77 ? 6.654 28.890 4.788 1.00 18.21 78 LYS A CA 1
ATOM 607 C C . LYS A 1 77 ? 5.831 27.799 4.114 1.00 16.69 78 LYS A C 1
ATOM 608 O O . LYS A 1 77 ? 5.226 26.958 4.792 1.00 17.29 78 LYS A O 1
ATOM 614 N N . ASN A 1 78 ? 5.825 27.769 2.778 1.00 16.12 79 ASN A N 1
ATOM 615 C CA . ASN A 1 78 ? 4.970 26.824 2.071 1.00 17.21 79 ASN A CA 1
ATOM 616 C C . ASN A 1 78 ? 5.472 25.388 2.150 1.00 16.03 79 ASN A C 1
ATOM 617 O O . ASN A 1 78 ? 4.718 24.471 1.808 1.00 16.47 79 ASN A O 1
ATOM 622 N N . TRP A 1 79 ? 6.707 25.164 2.605 1.00 14.87 80 TRP A N 1
ATOM 623 C CA . TRP A 1 79 ? 7.162 23.802 2.837 1.00 14.21 80 TRP A CA 1
ATOM 624 C C . TRP A 1 79 ? 6.716 23.258 4.185 1.00 13.67 80 TRP A C 1
ATOM 625 O O . TRP A 1 79 ? 6.838 22.049 4.413 1.00 14.90 80 TRP A O 1
ATOM 636 N N . ASN A 1 80 ? 6.249 24.117 5.090 1.00 13.74 81 ASN A N 1
ATOM 637 C CA . ASN A 1 80 ? 5.916 23.715 6.461 1.00 12.98 81 ASN A CA 1
ATOM 638 C C . ASN A 1 80 ? 4.469 23.255 6.569 1.00 13.90 81 ASN A C 1
ATOM 639 O O . ASN A 1 80 ? 3.724 23.692 7.444 1.00 15.58 81 ASN A O 1
ATOM 644 N N . LYS A 1 81 ? 4.054 22.371 5.675 1.00 14.34 82 LYS A N 1
ATOM 645 C CA . LYS A 1 81 ? 2.677 21.906 5.696 1.00 15.13 82 LYS A CA 1
ATOM 646 C C . LYS A 1 81 ? 2.589 20.603 4.926 1.00 14.44 82 LYS A C 1
ATOM 647 O O . LYS A 1 81 ? 3.529 20.195 4.234 1.00 14.16 82 LYS A O 1
ATOM 653 N N . ASN A 1 82 ? 1.445 19.938 5.076 1.00 15.06 83 ASN A N 1
ATOM 654 C CA . ASN A 1 82 ? 1.209 18.671 4.387 1.00 13.72 83 ASN A CA 1
ATOM 655 C C . ASN A 1 82 ? 0.740 18.954 2.963 1.00 14.16 83 ASN A C 1
ATOM 656 O O . ASN A 1 82 ? -0.396 18.680 2.568 1.00 15.88 83 ASN A O 1
ATOM 661 N N . LEU A 1 83 ? 1.654 19.503 2.177 1.00 14.89 84 LEU A N 1
ATOM 662 C CA . LEU A 1 83 ? 1.248 20.009 0.881 1.00 16.06 84 LEU A CA 1
ATOM 663 C C . LEU A 1 83 ? 0.973 18.875 -0.107 1.00 14.94 84 LEU A C 1
ATOM 664 O O . LEU A 1 83 ? 1.472 17.752 0.026 1.00 15.46 84 LEU A O 1
ATOM 669 N N . SER A 1 84 ? 0.111 19.166 -1.071 1.00 14.63 85 SER A N 1
ATOM 670 C CA . SER A 1 84 ? -0.258 18.192 -2.080 1.00 14.69 85 SER A CA 1
ATOM 671 C C . SER A 1 84 ? 0.819 18.114 -3.161 1.00 14.94 85 SER A C 1
ATOM 672 O O . SER A 1 84 ? 1.717 18.954 -3.248 1.00 14.95 85 SER A O 1
ATOM 675 N N . LEU A 1 85 ? 0.688 17.105 -4.024 1.00 14.32 86 LEU A N 1
ATOM 676 C CA . LEU A 1 85 ? 1.582 16.971 -5.174 1.00 14.06 86 LEU A CA 1
ATOM 677 C C . LEU A 1 85 ? 1.608 18.247 -6.004 1.00 13.75 86 LEU A C 1
ATOM 678 O O . LEU A 1 85 ? 2.677 18.735 -6.390 1.00 13.84 86 LEU A O 1
ATOM 683 N N . GLU A 1 86 ? 0.433 18.795 -6.359 1.00 14.21 87 GLU A N 1
ATOM 684 C CA . GLU A 1 86 ? 0.353 19.998 -7.145 1.00 16.17 87 GLU A CA 1
ATOM 685 C C . GLU A 1 86 ? 1.134 21.133 -6.502 1.00 13.82 87 GLU A C 1
ATOM 686 O O . GLU A 1 86 ? 1.854 21.815 -7.160 1.00 14.39 87 GLU A O 1
ATOM 692 N N . GLU A 1 87 ? 0.979 21.299 -5.165 1.00 14.81 88 GLU A N 1
ATOM 693 C CA . GLU A 1 87 ? 1.671 22.382 -4.485 1.00 15.60 88 GLU A CA 1
ATOM 694 C C . GLU A 1 87 ? 3.165 22.104 -4.386 1.00 14.47 88 GLU A C 1
ATOM 695 O O . GLU A 1 87 ? 3.984 23.017 -4.546 1.00 15.34 88 GLU A O 1
ATOM 701 N N . ALA A 1 88 ? 3.544 20.850 -4.122 1.00 13.57 89 ALA A N 1
ATOM 702 C CA . ALA A 1 88 ? 4.962 20.515 -4.013 1.00 13.39 89 ALA A CA 1
ATOM 703 C C . ALA A 1 88 ? 5.684 20.730 -5.336 1.00 13.14 89 ALA A C 1
ATOM 704 O O . ALA A 1 88 ? 6.830 21.204 -5.361 1.00 13.95 89 ALA A O 1
ATOM 706 N N . PHE A 1 89 ? 5.024 20.400 -6.450 1.00 13.56 90 PHE A N 1
ATOM 707 C CA . PHE A 1 89 ? 5.610 20.620 -7.767 1.00 14.29 90 PHE A CA 1
ATOM 708 C C . PHE A 1 89 ? 5.783 22.112 -8.035 1.00 13.74 90 PHE A C 1
ATOM 709 O O . PHE A 1 89 ? 6.858 22.565 -8.458 1.00 14.85 90 PHE A O 1
ATOM 717 N N . LYS A 1 90 ? 4.735 22.896 -7.770 1.00 14.79 91 LYS A N 1
ATOM 718 C CA . LYS A 1 90 ? 4.790 24.326 -8.048 1.00 16.16 91 LYS A CA 1
ATOM 719 C C . LYS A 1 90 ? 5.738 25.062 -7.106 1.00 15.70 91 LYS A C 1
ATOM 720 O O . LYS A 1 90 ? 6.378 26.039 -7.513 1.00 17.54 91 LYS A O 1
ATOM 726 N N . GLU A 1 91 ? 5.850 24.613 -5.855 1.00 16.15 92 GLU A N 1
ATOM 727 C CA . GLU A 1 91 ? 6.807 25.209 -4.930 1.00 16.95 92 GLU A CA 1
ATOM 728 C C . GLU A 1 91 ? 8.215 24.654 -5.100 1.00 17.44 92 GLU A C 1
ATOM 729 O O . GLU A 1 91 ? 9.145 25.178 -4.481 1.00 21.00 92 GLU A O 1
ATOM 735 N N . SER A 1 92 ? 8.391 23.600 -5.898 1.00 14.55 93 SER A N 1
ATOM 736 C CA . SER A 1 92 ? 9.673 22.911 -6.010 1.00 14.50 93 SER A CA 1
ATOM 737 C C . SER A 1 92 ? 10.156 22.453 -4.629 1.00 14.75 93 SER A C 1
ATOM 738 O O . SER A 1 92 ? 11.299 22.682 -4.227 1.00 15.55 93 SER A O 1
ATOM 741 N N . CYS A 1 93 ? 9.261 21.785 -3.897 1.00 14.29 94 CYS A N 1
ATOM 742 C CA . CYS A 1 93 ? 9.516 21.404 -2.509 1.00 14.26 94 CYS A CA 1
ATOM 743 C C . CYS A 1 93 ? 10.410 20.169 -2.461 1.00 14.26 94 CYS A C 1
ATOM 744 O O . CYS A 1 93 ? 9.963 19.050 -2.748 1.00 15.19 94 CYS A O 1
ATOM 747 N N . VAL A 1 94 ? 11.667 20.365 -2.054 1.00 14.38 95 VAL A N 1
ATOM 748 C CA . VAL A 1 94 ? 12.649 19.280 -2.087 1.00 14.67 95 VAL A CA 1
ATOM 749 C C . VAL A 1 94 ? 12.295 18.164 -1.099 1.00 14.09 95 VAL A C 1
ATOM 750 O O . VAL A 1 94 ? 12.464 16.980 -1.412 1.00 15.08 95 VAL A O 1
ATOM 754 N N . TRP A 1 95 ? 11.830 18.500 0.114 1.00 13.78 96 TRP A N 1
ATOM 755 C CA . TRP A 1 95 ? 11.612 17.423 1.083 1.00 13.01 96 TRP A CA 1
ATOM 756 C C . TRP A 1 95 ? 10.560 16.444 0.586 1.00 12.56 96 TRP A C 1
ATOM 757 O O . TRP A 1 95 ? 10.699 15.229 0.771 1.00 13.09 96 TRP A O 1
ATOM 768 N N . TYR A 1 96 ? 9.513 16.955 -0.064 1.00 12.60 97 TYR A N 1
ATOM 769 C CA . TYR A 1 96 ? 8.438 16.099 -0.560 1.00 12.98 97 TYR A CA 1
ATOM 770 C C . TYR A 1 96 ? 8.972 15.120 -1.597 1.00 13.06 97 TYR A C 1
ATOM 771 O O . TYR A 1 96 ? 8.678 13.919 -1.552 1.00 13.36 97 TYR A O 1
ATOM 780 N N . TYR A 1 97 ? 9.775 15.623 -2.537 1.00 12.39 98 TYR A N 1
ATOM 781 C CA . TYR A 1 97 ? 10.267 14.801 -3.628 1.00 12.91 98 TYR A CA 1
ATOM 782 C C . TYR A 1 97 ? 11.418 13.895 -3.203 1.00 12.51 98 TYR A C 1
ATOM 783 O O . TYR A 1 97 ? 11.575 12.809 -3.772 1.00 13.44 98 TYR A O 1
ATOM 792 N N . LYS A 1 98 ? 12.214 14.306 -2.205 1.00 12.71 99 LYS A N 1
ATOM 793 C CA . LYS A 1 98 ? 13.219 13.406 -1.648 1.00 13.27 99 LYS A CA 1
ATOM 794 C C . LYS A 1 98 ? 12.549 12.236 -0.937 1.00 12.94 99 LYS A C 1
ATOM 795 O O . LYS A 1 98 ? 12.961 11.074 -1.093 1.00 13.44 99 LYS A O 1
ATOM 801 N N . LYS A 1 99 ? 11.504 12.520 -0.161 1.00 12.73 100 LYS A N 1
ATOM 802 C CA . LYS A 1 99 ? 10.793 11.453 0.528 1.00 12.96 100 LYS A CA 1
ATOM 803 C C . LYS A 1 99 ? 10.107 10.528 -0.469 1.0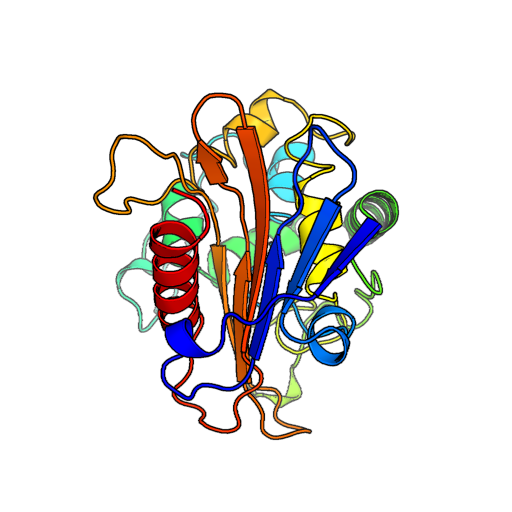0 12.91 100 LYS A C 1
ATOM 804 O O . LYS A 1 99 ? 10.134 9.301 -0.313 1.00 13.84 100 LYS A O 1
ATOM 810 N N . LEU A 1 100 ? 9.511 11.103 -1.515 1.00 13.03 101 LEU A N 1
ATOM 811 C CA . LEU A 1 100 ? 8.878 10.306 -2.558 1.00 13.67 101 LEU A CA 1
ATOM 812 C C . LEU A 1 100 ? 9.876 9.335 -3.181 1.00 13.16 101 LEU A C 1
ATOM 813 O O . LEU A 1 100 ? 9.625 8.126 -3.263 1.00 13.80 101 LEU A O 1
ATOM 818 N N . ILE A 1 101 ? 11.015 9.852 -3.647 1.00 12.96 102 ILE A N 1
ATOM 819 C CA . ILE A 1 101 ? 11.938 9.000 -4.389 1.00 12.79 102 ILE A CA 1
ATOM 820 C C . ILE A 1 101 ? 12.593 7.972 -3.472 1.00 12.19 102 ILE A C 1
ATOM 821 O O . ILE A 1 101 ? 12.938 6.866 -3.913 1.00 13.89 102 ILE A O 1
ATOM 826 N N . ASN A 1 102 ? 12.749 8.290 -2.184 1.00 12.82 103 ASN A N 1
ATOM 827 C CA . ASN A 1 102 ? 13.355 7.336 -1.263 1.00 13.15 103 ASN A CA 1
ATOM 828 C C . ASN A 1 102 ? 12.411 6.197 -0.897 1.00 13.45 103 ASN A C 1
ATOM 829 O O . ASN A 1 102 ? 12.830 5.264 -0.203 1.00 14.27 103 ASN A O 1
ATOM 834 N N . LYS A 1 103 ? 11.166 6.235 -1.365 1.00 12.91 104 LYS A N 1
ATOM 835 C CA . LYS A 1 103 ? 10.276 5.086 -1.281 1.00 13.83 104 LYS A CA 1
ATOM 836 C C . LYS A 1 103 ? 10.403 4.154 -2.476 1.00 15.11 104 LYS A C 1
ATOM 837 O O . LYS A 1 103 ? 9.745 3.113 -2.495 1.00 18.35 104 LYS A O 1
ATOM 843 N N . VAL A 1 104 ? 11.228 4.493 -3.463 1.00 13.81 105 VAL A N 1
ATOM 844 C CA . VAL A 1 104 ? 11.345 3.719 -4.696 1.00 13.61 105 VAL A CA 1
ATOM 845 C C . VAL A 1 104 ? 12.717 3.068 -4.742 1.00 14.34 105 VAL A C 1
ATOM 846 O O . VAL A 1 104 ? 13.736 3.728 -4.504 1.00 15.33 105 VAL A O 1
ATOM 850 N N . ASP A 1 105 ? 12.747 1.784 -5.072 1.00 14.69 106 ASP A N 1
ATOM 851 C CA . ASP A 1 105 ? 14.015 1.078 -5.154 1.00 15.50 106 ASP A CA 1
ATOM 852 C C . ASP A 1 105 ? 14.837 1.586 -6.343 1.00 14.96 106 ASP A C 1
ATOM 853 O O . ASP A 1 105 ? 14.302 2.055 -7.358 1.00 14.93 106 ASP A O 1
ATOM 858 N N . ALA A 1 106 ? 16.162 1.494 -6.202 1.00 14.41 107 ALA A N 1
ATOM 859 C CA . ALA A 1 106 ? 17.051 2.093 -7.190 1.00 14.49 107 ALA A CA 1
ATOM 860 C C . ALA A 1 106 ? 16.943 1.399 -8.545 1.00 15.22 107 ALA A C 1
ATOM 861 O O . ALA A 1 106 ? 17.039 2.056 -9.585 1.00 15.91 107 ALA A O 1
ATOM 863 N N . LYS A 1 107 ? 16.746 0.074 -8.563 1.00 15.93 108 LYS A N 1
ATOM 864 C CA . LYS A 1 107 ? 16.637 -0.635 -9.838 1.00 17.72 108 LYS A CA 1
ATOM 865 C C . LYS A 1 107 ? 15.428 -0.153 -10.633 1.00 17.50 108 LYS A C 1
ATOM 866 O O . LYS A 1 107 ? 15.508 0.014 -11.857 1.00 18.21 108 LYS A O 1
ATOM 872 N N . SER A 1 108 ? 14.298 0.087 -9.956 1.00 17.00 109 SER A N 1
ATOM 873 C CA . SER A 1 108 ? 13.127 0.607 -10.657 1.00 16.92 109 SER A CA 1
ATOM 874 C C . SER A 1 108 ? 13.427 1.958 -11.285 1.00 15.64 109 SER A C 1
ATOM 875 O O . SER A 1 108 ? 13.033 2.221 -12.427 1.00 16.87 109 SER A O 1
ATOM 878 N N . VAL A 1 109 ? 14.108 2.837 -10.549 1.00 14.90 110 VAL A N 1
ATOM 879 C CA . VAL A 1 109 ? 14.464 4.140 -11.107 1.00 14.84 110 VAL A CA 1
ATOM 880 C C . VAL A 1 109 ? 15.429 3.972 -12.273 1.00 14.78 110 VAL A C 1
ATOM 881 O O . VAL A 1 109 ? 15.251 4.579 -13.339 1.00 15.12 110 VAL A O 1
ATOM 885 N N . GLN A 1 110 ? 16.454 3.131 -12.096 1.00 15.06 111 GLN A N 1
ATOM 886 C CA . GLN A 1 110 ? 17.417 2.904 -13.167 1.00 15.93 111 GLN A CA 1
ATOM 887 C C . GLN A 1 110 ? 16.724 2.477 -14.455 1.00 16.71 111 GLN A C 1
ATOM 888 O O . GLN A 1 110 ? 17.013 3.004 -15.533 1.00 16.68 111 GLN A O 1
ATOM 894 N N . ASN A 1 111 ? 15.795 1.524 -14.353 1.00 17.29 112 ASN A N 1
ATOM 895 C CA . ASN A 1 111 ? 15.159 0.987 -15.550 1.00 17.50 112 ASN A CA 1
ATOM 896 C C . ASN A 1 111 ? 14.267 2.026 -16.215 1.00 16.49 112 ASN A C 1
ATOM 897 O O . ASN A 1 111 ? 14.208 2.096 -17.446 1.00 17.21 112 ASN A O 1
ATOM 902 N N . ILE A 1 112 ? 13.563 2.835 -15.419 1.00 15.84 113 ILE A N 1
ATOM 903 C CA . ILE A 1 112 ? 12.732 3.897 -15.985 1.00 16.16 113 ILE A CA 1
ATOM 904 C C . ILE A 1 112 ? 13.591 4.936 -16.697 1.00 15.46 113 ILE A C 1
ATOM 905 O O . ILE A 1 112 ? 13.279 5.355 -17.818 1.00 16.16 113 ILE A O 1
ATOM 910 N N . LEU A 1 113 ? 14.696 5.359 -16.072 1.00 15.73 114 LEU A N 1
ATOM 911 C CA . LEU A 1 113 ? 15.559 6.336 -16.736 1.00 15.64 114 LEU A CA 1
ATOM 912 C C . LEU A 1 113 ? 16.157 5.762 -18.015 1.00 15.71 114 LEU A C 1
ATOM 913 O O . LEU A 1 113 ? 16.194 6.442 -19.051 1.00 15.47 114 LEU A O 1
ATOM 918 N N . ASP A 1 114 ? 16.618 4.507 -17.967 1.00 15.83 115 ASP A N 1
ATOM 919 C CA . ASP A 1 114 ? 17.130 3.860 -19.171 1.00 16.29 115 ASP A CA 1
ATOM 920 C C . ASP A 1 114 ? 16.089 3.884 -20.282 1.00 16.28 115 ASP A C 1
ATOM 921 O O . ASP A 1 114 ? 16.391 4.244 -21.423 1.00 17.94 115 ASP A O 1
ATOM 926 N N . ASP A 1 115 ? 14.847 3.519 -19.958 1.00 16.76 116 ASP A N 1
ATOM 927 C CA . ASP A 1 115 ? 13.794 3.468 -20.971 1.00 18.01 116 ASP A CA 1
ATOM 928 C C . ASP A 1 115 ? 13.439 4.852 -21.508 1.00 17.89 116 ASP A C 1
ATOM 929 O O . ASP A 1 115 ? 13.053 4.983 -22.680 1.00 19.68 116 ASP A O 1
ATOM 934 N N . LEU A 1 116 ? 13.549 5.885 -20.677 1.00 16.68 117 LEU A N 1
ATOM 935 C CA . LEU A 1 116 ? 13.319 7.256 -21.107 1.00 16.84 117 LEU A CA 1
ATOM 936 C C . LEU A 1 116 ? 14.516 7.860 -21.823 1.00 17.21 117 LEU A C 1
ATOM 937 O O . LEU A 1 116 ? 14.400 8.974 -22.341 1.00 19.07 117 LEU A O 1
ATOM 942 N N . LYS A 1 117 ? 15.659 7.171 -21.846 1.00 16.62 118 LYS A N 1
ATOM 943 C CA . LYS A 1 117 ? 16.906 7.738 -22.356 1.00 16.60 118 LYS A CA 1
ATOM 944 C C . LYS A 1 117 ? 17.204 9.066 -21.670 1.00 15.76 118 LYS A C 1
ATOM 945 O O . LYS A 1 117 ? 17.484 10.083 -22.307 1.00 16.46 118 LYS A O 1
ATOM 951 N N . TYR A 1 118 ? 17.135 9.046 -20.339 1.00 14.85 119 TYR A N 1
ATOM 952 C CA . TYR A 1 118 ? 17.253 10.268 -19.548 1.00 14.90 119 TYR A CA 1
ATOM 953 C C . TYR A 1 118 ? 18.729 10.606 -19.360 1.00 15.95 119 TYR A C 1
ATOM 954 O O . TYR A 1 118 ? 19.321 10.403 -18.299 1.00 15.70 119 TYR A O 1
ATOM 963 N N . GLY A 1 119 ? 19.336 11.139 -20.419 1.00 15.19 120 GLY A N 1
ATOM 964 C CA . GLY A 1 119 ? 20.731 11.548 -20.315 1.00 16.01 120 GLY A CA 1
ATOM 965 C C . GLY A 1 119 ? 21.656 10.396 -19.973 1.00 16.35 120 GLY A C 1
ATOM 966 O O . GLY A 1 119 ? 21.548 9.287 -20.510 1.00 16.94 120 GLY A O 1
ATOM 967 N N . ASN A 1 120 ? 22.580 10.654 -19.045 1.00 15.71 121 ASN A N 1
ATOM 968 C CA . ASN A 1 120 ? 23.531 9.617 -18.664 1.00 16.13 121 ASN A CA 1
ATOM 969 C C . ASN A 1 120 ? 22.916 8.537 -17.782 1.00 16.33 121 ASN A C 1
ATOM 970 O O . ASN A 1 120 ? 23.595 7.547 -17.492 1.00 17.67 121 ASN A O 1
ATOM 975 N N . CYS A 1 121 ? 21.665 8.704 -17.343 1.00 15.86 122 CYS A N 1
ATOM 976 C CA . CYS A 1 121 ? 20.983 7.699 -16.521 1.00 16.20 122 CYS A CA 1
ATOM 977 C C . CYS A 1 121 ? 21.811 7.304 -15.304 1.00 16.59 122 CYS A C 1
ATOM 978 O O . CYS A 1 121 ? 21.764 6.157 -14.860 1.00 18.33 122 CYS A O 1
ATOM 981 N N . ASP A 1 122 ? 22.561 8.251 -14.745 1.00 16.26 123 ASP A N 1
ATOM 982 C CA . ASP A 1 122 ? 23.557 7.942 -13.716 1.00 16.17 123 ASP A CA 1
ATOM 983 C C . ASP A 1 122 ? 22.987 8.324 -12.355 1.00 15.35 123 ASP A C 1
ATOM 984 O O . ASP A 1 122 ? 22.951 9.504 -11.993 1.00 16.18 123 ASP A O 1
ATOM 989 N N . ILE A 1 123 ? 22.547 7.317 -11.604 1.00 15.35 124 ILE A N 1
ATOM 990 C CA . ILE A 1 123 ? 22.024 7.483 -10.255 1.00 15.97 124 ILE A CA 1
ATOM 991 C C . ILE A 1 123 ? 23.018 6.966 -9.214 1.00 16.81 124 ILE A C 1
ATOM 992 O O . ILE A 1 123 ? 22.639 6.677 -8.077 1.00 18.37 124 ILE A O 1
ATOM 997 N N . SER A 1 124 ? 24.301 6.879 -9.585 1.00 16.52 125 SER A N 1
ATOM 998 C CA . SER A 1 124 ? 25.309 6.292 -8.704 1.00 18.00 125 SER A CA 1
ATOM 99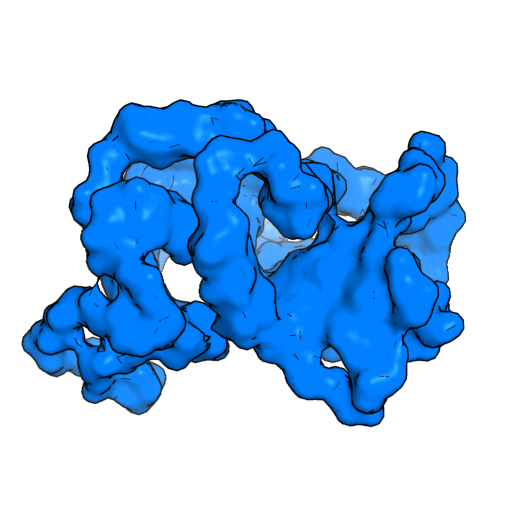9 C C . SER A 1 124 ? 25.581 7.123 -7.454 1.00 19.18 125 SER A C 1
ATOM 1000 O O . SER A 1 124 ? 26.198 6.615 -6.515 1.00 22.63 125 SER A O 1
ATOM 1003 N N . GLU A 1 125 ? 25.186 8.390 -7.429 1.00 16.32 126 GLU A N 1
ATOM 1004 C CA A GLU A 1 125 ? 25.304 9.216 -6.232 0.51 16.80 126 GLU A CA 1
ATOM 1005 C CA B GLU A 1 125 ? 25.305 9.234 -6.248 0.49 17.02 126 GLU A CA 1
ATOM 1006 C C . GLU A 1 125 ? 23.897 9.510 -5.724 1.00 16.24 126 GLU A C 1
ATOM 1007 O O . GLU A 1 125 ? 23.393 10.625 -5.812 1.00 15.91 126 GLU A O 1
ATOM 1018 N N . TRP A 1 126 ? 23.259 8.461 -5.195 1.00 15.71 127 TRP A N 1
ATOM 1019 C CA . TRP A 1 126 ? 21.848 8.551 -4.826 1.00 15.09 127 TRP A CA 1
ATOM 1020 C C . TRP A 1 126 ? 21.582 9.714 -3.876 1.00 14.76 127 TRP A C 1
ATOM 1021 O O . TRP A 1 126 ? 20.628 10.483 -4.068 1.00 15.20 127 TRP A O 1
ATOM 1032 N N . GLU A 1 127 ? 22.411 9.848 -2.834 1.00 15.12 128 GLU A N 1
ATOM 1033 C CA . GLU A 1 127 ? 22.247 10.894 -1.830 1.00 15.56 128 GLU A CA 1
ATOM 1034 C C . GLU A 1 127 ? 22.626 12.277 -2.347 1.00 15.14 128 GLU A C 1
ATOM 1035 O O . GLU A 1 127 ? 22.391 13.269 -1.648 1.00 16.74 128 GLU A O 1
ATOM 1041 N N . GLY A 1 128 ? 23.215 12.369 -3.528 1.00 14.80 129 GLY A N 1
ATOM 1042 C CA . GLY A 1 128 ? 23.493 13.655 -4.123 1.00 14.71 129 GLY A CA 1
ATOM 1043 C C . GLY A 1 128 ? 24.812 14.270 -3.700 1.00 15.32 129 GLY A C 1
ATOM 1044 O O . GLY A 1 128 ? 25.771 13.610 -3.284 1.00 16.46 129 GLY A O 1
ATOM 1045 N N . ASP A 1 129 ? 24.842 15.593 -3.830 1.00 15.07 130 ASP A N 1
ATOM 1046 C CA . ASP A 1 129 ? 26.064 16.384 -3.714 1.00 15.78 130 ASP A CA 1
ATOM 1047 C C . ASP A 1 129 ? 26.331 16.722 -2.247 1.00 15.06 130 ASP A C 1
ATOM 1048 O O . ASP A 1 129 ? 26.296 17.874 -1.829 1.00 15.53 130 ASP A O 1
ATOM 1053 N N . LEU A 1 130 ? 26.632 15.679 -1.469 1.00 15.39 131 LEU A N 1
ATOM 1054 C CA . LEU A 1 130 ? 26.793 15.828 -0.026 1.00 15.93 131 LEU A CA 1
ATOM 1055 C C . LEU A 1 130 ? 27.888 16.814 0.359 1.00 15.69 131 LEU A C 1
ATOM 1056 O O . LEU A 1 130 ? 27.835 17.376 1.456 1.00 15.90 131 LEU A O 1
ATOM 1061 N N . LYS A 1 131 ? 28.874 17.053 -0.506 1.00 17.07 132 LYS A N 1
ATOM 1062 C CA . LYS A 1 131 ? 29.916 18.013 -0.160 1.00 17.69 132 LYS A CA 1
ATOM 1063 C C . LYS A 1 131 ? 29.370 19.420 0.060 1.00 17.06 132 LYS A C 1
ATOM 1064 O O . LYS A 1 131 ? 30.052 20.237 0.685 1.00 18.31 132 LYS A O 1
ATOM 1070 N N . ASN A 1 132 ? 28.149 19.721 -0.405 1.00 15.63 133 ASN A N 1
ATOM 1071 C CA . ASN A 1 132 ? 27.595 21.055 -0.195 1.00 16.04 133 ASN A CA 1
ATOM 1072 C C . ASN A 1 132 ? 27.102 21.287 1.227 1.00 15.81 133 ASN A C 1
ATOM 1073 O O . ASN A 1 132 ? 26.722 22.419 1.556 1.00 16.95 133 ASN A O 1
ATOM 1078 N N . GLY A 1 133 ? 27.093 20.252 2.069 1.00 15.09 134 GLY A N 1
ATOM 1079 C CA . GLY A 1 133 ? 26.722 20.394 3.463 1.00 15.11 134 GLY A CA 1
ATOM 1080 C C . GLY A 1 133 ? 25.239 20.329 3.761 1.00 13.65 134 GLY A C 1
ATOM 1081 O O . GLY A 1 133 ? 24.869 20.341 4.942 1.00 15.03 134 GLY A O 1
ATOM 1082 N N . LYS A 1 134 ? 24.376 20.246 2.739 1.00 13.64 135 LYS A N 1
ATOM 1083 C CA . LYS A 1 134 ? 22.932 20.326 2.934 1.00 14.00 135 LYS A CA 1
ATOM 1084 C C . LYS A 1 134 ? 22.288 19.005 3.338 1.00 14.06 135 LYS A C 1
ATOM 1085 O O . LYS A 1 134 ? 21.064 18.963 3.512 1.00 14.47 135 LYS A O 1
ATOM 1091 N N . GLY A 1 135 ? 23.067 17.937 3.495 1.00 13.97 136 GLY A N 1
ATOM 1092 C CA . GLY A 1 135 ? 22.534 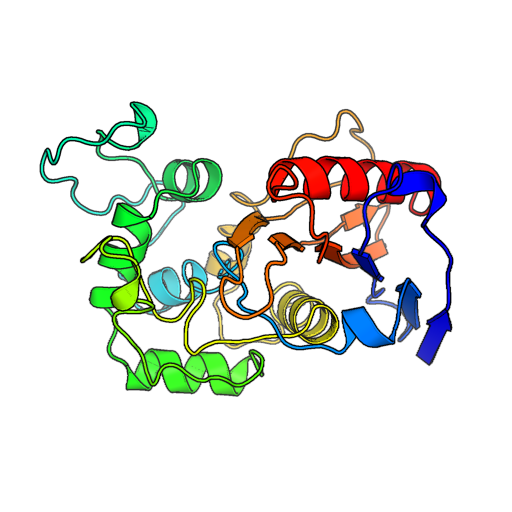16.718 4.080 1.00 13.45 136 GLY A CA 1
ATOM 1093 C C . GLY A 1 135 ? 21.456 16.086 3.228 1.00 14.08 136 GLY A C 1
ATOM 1094 O O . GLY A 1 135 ? 21.649 15.813 2.037 1.00 14.54 136 GLY A O 1
ATOM 1095 N N . HIS A 1 136 ? 20.306 15.845 3.860 1.00 13.88 137 HIS A N 1
ATOM 1096 C CA . HIS A 1 136 ? 19.167 15.169 3.253 1.00 13.63 137 HIS A CA 1
ATOM 1097 C C . HIS A 1 136 ? 18.470 16.026 2.200 1.00 13.61 137 HIS A C 1
ATOM 1098 O O . HIS A 1 136 ? 17.662 15.496 1.430 1.00 15.15 137 HIS A O 1
ATOM 1105 N N . LEU A 1 137 ? 18.750 17.332 2.154 1.00 13.09 138 LEU A N 1
ATOM 1106 C CA . LEU A 1 137 ? 18.237 18.211 1.097 1.00 13.76 138 LEU A CA 1
ATOM 1107 C C . LEU A 1 137 ? 19.182 18.143 -0.104 1.00 14.54 138 LEU A C 1
ATOM 1108 O O . LEU A 1 137 ? 19.918 19.080 -0.419 1.00 16.18 138 LEU A O 1
ATOM 1113 N N . ASN A 1 138 ? 19.162 16.988 -0.763 1.00 14.74 139 ASN A N 1
ATOM 1114 C CA . ASN A 1 138 ? 20.139 16.638 -1.790 1.00 13.93 139 ASN A CA 1
ATOM 1115 C C . ASN A 1 138 ? 19.651 15.368 -2.465 1.00 13.18 139 ASN A C 1
ATOM 1116 O O . ASN A 1 138 ? 18.855 14.613 -1.899 1.00 14.39 139 ASN A O 1
ATOM 1121 N N . GLY A 1 139 ? 20.154 15.125 -3.668 1.00 13.06 140 GLY A N 1
ATOM 1122 C CA . GLY A 1 139 ? 19.833 13.891 -4.366 1.00 13.41 140 GLY A CA 1
ATOM 1123 C C . GLY A 1 139 ? 20.553 13.836 -5.694 1.00 13.28 140 GLY A C 1
ATOM 1124 O O . GLY A 1 139 ? 21.132 14.825 -6.151 1.00 14.33 140 GLY A O 1
ATOM 1125 N N . PHE A 1 140 ? 20.510 12.647 -6.309 1.00 13.77 141 PHE A N 1
ATOM 1126 C CA . PHE A 1 140 ? 21.252 12.410 -7.546 1.00 13.50 141 PHE A CA 1
ATOM 1127 C C . PHE A 1 140 ? 20.907 13.397 -8.650 1.00 13.81 141 PHE A C 1
ATOM 1128 O O . PHE A 1 140 ? 21.734 13.601 -9.549 1.00 14.68 141 PHE A O 1
ATOM 1136 N N . TRP A 1 141 ? 19.715 14.007 -8.608 1.00 13.51 142 TRP A N 1
ATOM 1137 C CA . TRP A 1 141 ? 19.258 14.919 -9.652 1.00 13.37 142 TRP A CA 1
ATOM 1138 C C . TRP A 1 141 ? 19.651 16.376 -9.404 1.00 13.58 142 TRP A C 1
ATOM 1139 O O . TRP A 1 141 ? 19.331 17.237 -10.234 1.00 14.34 142 TRP A O 1
ATOM 1150 N N . LEU A 1 142 ? 20.338 16.678 -8.298 1.00 14.02 143 LEU A N 1
ATOM 1151 C CA . LEU A 1 142 ? 20.646 18.050 -7.889 1.00 13.66 143 LEU A CA 1
ATOM 1152 C C . LEU A 1 142 ? 22.161 18.265 -7.868 1.00 14.14 143 LEU A C 1
ATOM 1153 O O . LEU A 1 142 ? 22.819 18.012 -6.854 1.00 14.90 143 LEU A O 1
ATOM 1158 N N . GLU A 1 143 ? 22.709 18.757 -8.984 1.00 14.54 144 GLU A N 1
ATOM 1159 C CA . GLU A 1 143 ? 24.146 19.036 -9.114 1.00 14.70 144 GLU A CA 1
ATOM 1160 C C . GLU A 1 143 ? 24.988 17.834 -8.681 1.00 15.60 144 GLU A C 1
ATOM 1161 O O . GLU A 1 143 ? 25.946 17.941 -7.909 1.00 16.49 144 GLU A O 1
ATOM 1167 N N . SER A 1 144 ? 24.604 16.671 -9.195 1.00 15.54 145 SER A N 1
ATOM 1168 C CA . SER A 1 144 ? 25.165 15.403 -8.758 1.00 15.28 145 SER A CA 1
ATOM 1169 C C . SER A 1 144 ? 25.380 14.490 -9.966 1.00 15.94 145 SER A C 1
ATOM 1170 O O . SER A 1 144 ? 25.763 14.968 -11.040 1.00 16.40 145 SER A O 1
ATOM 1173 N N . SER A 1 145 ? 25.151 13.182 -9.818 1.00 15.04 146 SER A N 1
ATOM 1174 C CA . SER A 1 145 ? 25.611 12.251 -10.845 1.00 15.04 146 SER A CA 1
ATOM 1175 C C . SER A 1 145 ? 24.769 12.319 -12.115 1.00 14.77 146 SER A C 1
ATOM 1176 O O . SER A 1 145 ? 25.295 12.095 -13.212 1.00 16.62 146 SER A O 1
ATOM 1179 N N . LEU A 1 146 ? 23.471 12.598 -11.999 1.00 14.93 147 LEU A N 1
ATOM 1180 C CA . LEU A 1 146 ? 22.583 12.543 -13.154 1.00 14.53 147 LEU A CA 1
ATOM 1181 C C . LEU A 1 146 ? 22.732 13.798 -14.006 1.00 14.24 147 LEU A C 1
ATOM 1182 O O . LEU A 1 146 ? 22.660 14.919 -13.493 1.00 14.79 147 LEU A O 1
ATOM 1187 N N . GLN A 1 147 ? 22.940 13.613 -15.315 1.00 14.48 148 GLN A N 1
ATOM 1188 C CA . GLN A 1 147 ? 23.079 14.741 -16.228 1.00 15.33 148 GLN A CA 1
ATOM 1189 C C . GLN A 1 147 ? 22.346 14.447 -17.528 1.00 15.53 148 GLN A C 1
ATOM 1190 O O . GLN A 1 147 ? 22.291 13.303 -17.985 1.00 16.04 148 GLN A O 1
ATOM 1196 N N . ILE A 1 148 ? 21.792 15.499 -18.124 1.00 14.76 149 ILE A N 1
ATOM 1197 C CA . ILE A 1 148 ? 20.980 15.382 -19.333 1.00 14.90 149 ILE A CA 1
ATOM 1198 C C . ILE A 1 148 ? 21.150 16.663 -20.140 1.00 14.89 149 ILE A C 1
ATOM 1199 O O . ILE A 1 148 ? 21.273 17.754 -19.575 1.00 15.48 149 ILE A O 1
ATOM 1204 N N . SER A 1 149 ? 21.163 16.535 -21.466 1.00 15.27 150 SER A N 1
ATOM 1205 C CA . SER A 1 149 ? 21.290 17.741 -22.270 1.00 15.35 150 SER A CA 1
ATOM 1206 C C . SER A 1 149 ? 19.920 18.348 -22.534 1.00 15.14 150 SER A C 1
ATOM 1207 O O . SER A 1 149 ? 18.897 17.665 -22.436 1.00 14.84 150 SER A O 1
ATOM 1210 N N . PRO A 1 150 ? 19.865 19.638 -22.877 1.00 15.35 151 PRO A N 1
ATOM 1211 C CA . PRO A 1 150 ? 18.581 20.225 -23.296 1.00 15.52 151 PRO A CA 1
ATOM 1212 C C . PRO A 1 150 ? 17.899 19.475 -24.432 1.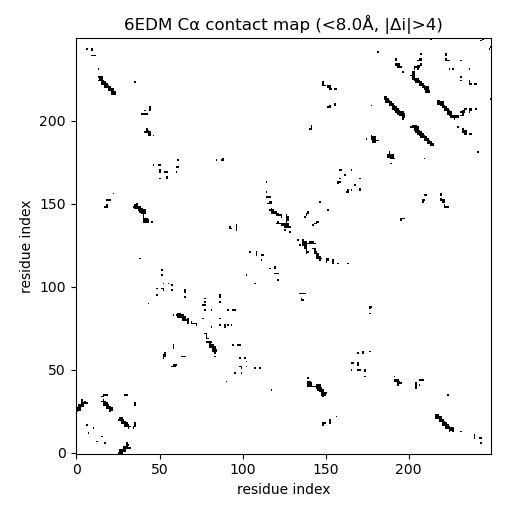00 14.83 151 PRO A C 1
ATOM 1213 O O . PRO A 1 150 ? 16.674 19.286 -24.397 1.00 15.46 151 PRO A O 1
ATOM 1217 N N . LYS A 1 151 ? 18.660 19.010 -25.427 1.00 15.72 152 LYS A N 1
ATOM 1218 C CA . LYS A 1 151 ? 18.062 18.213 -26.495 1.00 15.68 152 LYS A CA 1
ATOM 1219 C C . LYS A 1 151 ? 17.474 16.912 -25.955 1.00 15.65 152 LYS A C 1
ATOM 1220 O O . LYS A 1 151 ? 16.364 16.515 -26.334 1.00 16.29 152 LYS A O 1
ATOM 1226 N N . GLU A 1 152 ? 18.202 16.231 -25.068 1.00 15.52 153 GLU A N 1
ATOM 1227 C CA . GLU A 1 152 ? 17.664 15.015 -24.465 1.00 15.88 153 GLU A CA 1
ATOM 1228 C C . GLU A 1 152 ? 16.410 15.303 -23.640 1.00 15.19 153 GLU A C 1
ATOM 1229 O O . GLU A 1 152 ? 15.485 14.481 -23.600 1.00 15.89 153 GLU A O 1
ATOM 1235 N N . GLN A 1 153 ? 16.363 16.455 -22.963 1.00 14.94 154 GLN A N 1
ATOM 1236 C CA . GLN A 1 153 ? 15.156 16.831 -22.230 1.00 15.12 154 GLN A CA 1
ATOM 1237 C C . GLN A 1 153 ? 13.954 16.915 -23.163 1.00 15.12 154 GLN A C 1
ATOM 1238 O O . GLN A 1 153 ? 12.882 16.376 -22.866 1.00 16.58 154 GLN A O 1
ATOM 1244 N N . VAL A 1 154 ? 14.119 17.593 -24.304 1.00 15.56 155 VAL A N 1
ATOM 1245 C CA . VAL A 1 154 ? 13.027 17.722 -25.265 1.00 16.97 155 VAL A CA 1
ATOM 1246 C C . VAL A 1 154 ? 12.613 16.361 -25.809 1.00 15.41 155 VAL A C 1
ATOM 1247 O O . VAL A 1 154 ? 11.422 16.092 -25.997 1.00 17.03 155 VAL A O 1
ATOM 1251 N N . GLN A 1 155 ? 13.587 15.495 -26.106 1.00 15.72 156 GLN A N 1
ATOM 1252 C CA . GLN A 1 155 ? 13.257 14.160 -26.592 1.00 16.26 156 GLN A CA 1
ATOM 1253 C C . GLN A 1 155 ? 12.488 13.368 -25.539 1.00 15.75 156 GLN A C 1
ATOM 1254 O O . GLN A 1 155 ? 11.535 12.648 -25.866 1.00 16.86 156 GLN A O 1
ATOM 1260 N N . THR A 1 156 ? 12.868 13.514 -24.265 1.00 16.59 157 THR A N 1
ATOM 1261 C CA . THR A 1 156 ? 12.146 12.841 -23.191 1.00 17.52 157 THR A CA 1
ATOM 1262 C C . THR A 1 156 ? 10.734 13.406 -23.034 1.00 16.64 157 THR A C 1
ATOM 1263 O O . THR A 1 156 ? 9.767 12.646 -22.873 1.00 17.48 157 THR A O 1
ATOM 1267 N N . MET A 1 157 ? 10.589 14.734 -23.081 1.00 17.28 158 MET A N 1
ATOM 1268 C CA . MET A 1 157 ? 9.256 15.320 -22.958 1.00 17.77 158 MET A CA 1
ATOM 1269 C C . MET A 1 157 ? 8.351 14.843 -24.081 1.00 16.07 158 MET A C 1
ATOM 1270 O O . MET A 1 157 ? 7.180 14.518 -23.854 1.00 16.45 158 MET A O 1
ATOM 1275 N N . ALA A 1 158 ? 8.877 14.804 -25.307 1.00 15.65 159 ALA A N 1
ATOM 1276 C CA . ALA A 1 158 ? 8.069 14.371 -26.437 1.00 16.47 159 ALA A CA 1
ATOM 1277 C C . ALA A 1 158 ? 7.597 12.938 -26.247 1.00 16.25 159 ALA A C 1
ATOM 1278 O O . ALA A 1 158 ? 6.422 12.624 -26.484 1.00 18.00 159 ALA A O 1
ATOM 1280 N N . LYS A 1 159 ? 8.490 12.048 -25.806 1.00 16.33 160 LYS A N 1
ATOM 1281 C CA A LYS A 1 159 ? 8.110 10.651 -25.608 0.51 17.61 160 LYS A CA 1
ATOM 1282 C CA B LYS A 1 159 ? 8.066 10.664 -25.650 0.49 17.70 160 LYS A CA 1
ATOM 1283 C C . LYS A 1 159 ? 7.019 10.523 -24.551 1.00 17.02 160 LYS A C 1
ATOM 1284 O O . LYS A 1 159 ? 6.056 9.763 -24.713 1.00 16.91 160 LYS A O 1
ATOM 1295 N N . ILE A 1 160 ? 7.164 11.264 -23.450 1.00 16.34 161 ILE A N 1
ATOM 1296 C CA . ILE A 1 160 ? 6.177 11.215 -22.374 1.00 16.48 161 ILE A CA 1
ATOM 1297 C C . ILE A 1 160 ? 4.821 11.706 -22.873 1.00 15.53 161 ILE A C 1
ATOM 1298 O O . ILE A 1 160 ? 3.807 11.006 -22.781 1.00 16.11 161 ILE A O 1
ATOM 1303 N N . PHE A 1 161 ? 4.780 12.928 -23.399 1.00 16.59 162 PHE A N 1
ATOM 1304 C CA . PHE A 1 161 ? 3.492 13.573 -23.625 1.00 17.30 162 PHE A CA 1
ATOM 1305 C C . PHE A 1 161 ? 2.832 13.177 -24.938 1.00 18.19 162 PHE A C 1
ATOM 1306 O O . PHE A 1 161 ? 1.630 13.410 -25.103 1.00 20.56 162 PHE A O 1
ATOM 1314 N N . GLU A 1 162 ? 3.569 12.558 -25.855 1.00 16.87 163 GLU A N 1
ATOM 1315 C CA . GLU A 1 162 ? 2.949 11.961 -27.027 1.00 18.96 163 GLU A CA 1
ATOM 1316 C C . GLU A 1 162 ? 2.421 10.561 -26.757 1.00 19.48 163 GLU A C 1
ATOM 1317 O O . GLU A 1 162 ? 1.880 9.938 -27.676 1.00 22.25 163 GLU A O 1
ATOM 1323 N N . GLY A 1 163 ? 2.560 10.059 -25.531 1.00 19.28 164 GLY A N 1
ATOM 1324 C CA . GLY A 1 163 ? 2.018 8.763 -25.182 1.00 19.84 164 GLY A CA 1
ATOM 1325 C C . GLY A 1 163 ? 2.897 7.594 -25.540 1.00 20.17 164 GLY A C 1
ATOM 1326 O O . GLY A 1 163 ? 2.393 6.473 -25.651 1.00 21.76 164 GLY A O 1
ATOM 1327 N N . ASP A 1 164 ? 4.200 7.812 -25.692 1.00 18.91 165 ASP A N 1
ATOM 1328 C CA . ASP A 1 164 ? 5.104 6.789 -26.189 1.00 19.84 165 ASP A CA 1
ATOM 1329 C C . ASP A 1 164 ? 5.921 6.110 -25.098 1.00 18.05 165 ASP A C 1
ATOM 1330 O O . ASP A 1 164 ? 6.831 5.342 -25.416 1.00 18.29 165 ASP A O 1
ATOM 1335 N N . THR A 1 165 ? 5.614 6.351 -23.828 1.00 18.10 166 THR A N 1
ATOM 1336 C CA . THR A 1 165 ? 6.271 5.647 -22.733 1.00 18.97 166 THR A CA 1
ATOM 1337 C C . THR A 1 165 ? 5.302 4.656 -22.106 1.00 21.90 166 THR A C 1
ATOM 1338 O O . THR A 1 165 ? 4.118 4.605 -22.449 1.00 22.04 166 THR A O 1
ATOM 1342 N N . ASN A 1 166 ? 5.825 3.888 -21.144 1.00 23.78 167 ASN A N 1
ATOM 1343 C CA . ASN A 1 166 ? 5.039 2.938 -20.369 1.00 26.79 167 ASN A CA 1
ATOM 1344 C C . ASN A 1 166 ? 4.124 3.604 -19.345 1.00 24.40 167 ASN A C 1
ATOM 1345 O O . ASN A 1 166 ? 3.274 2.920 -18.767 1.00 25.12 167 ASN A O 1
ATOM 1350 N N . PHE A 1 167 ? 4.274 4.902 -19.094 1.00 21.16 168 PHE A N 1
ATOM 1351 C CA . PHE A 1 167 ? 3.470 5.546 -18.063 1.00 20.31 168 PHE A CA 1
ATOM 1352 C C . PHE A 1 167 ? 1.995 5.602 -18.472 1.00 20.66 168 PHE A C 1
ATOM 1353 O O . PHE A 1 167 ? 1.651 5.737 -19.650 1.00 21.98 168 PHE A O 1
ATOM 1361 N N . LYS A 1 168 ? 1.119 5.487 -17.477 1.00 20.98 169 LYS A N 1
ATOM 1362 C CA . LYS A 1 168 ? -0.317 5.502 -17.726 1.00 21.16 169 LYS A CA 1
ATOM 1363 C C . LYS A 1 168 ? -0.777 6.869 -18.216 1.00 20.03 169 LYS A C 1
ATOM 1364 O O . LYS A 1 168 ? -0.293 7.907 -17.755 1.00 19.20 169 LYS A O 1
ATOM 1370 N N . LYS A 1 169 ? -1.747 6.863 -19.132 1.00 21.07 170 LYS A N 1
ATOM 1371 C CA . LYS A 1 169 ? -2.316 8.119 -19.616 1.00 21.44 170 LYS A CA 1
ATOM 1372 C C . LYS A 1 169 ? -2.847 8.974 -18.467 1.00 20.97 170 LYS A C 1
ATOM 1373 O O . LYS A 1 169 ? -2.677 10.199 -18.465 1.00 20.54 170 LYS A O 1
ATOM 1379 N N . GLU A 1 170 ? -3.495 8.347 -17.481 1.00 21.30 171 GLU A N 1
ATOM 1380 C CA . GLU A 1 170 ? -3.995 9.093 -16.329 1.00 22.00 171 GLU A CA 1
ATOM 1381 C C . GLU A 1 170 ? -2.866 9.824 -15.615 1.00 19.21 171 GLU A C 1
ATOM 1382 O O . GLU A 1 170 ? -3.045 10.946 -15.125 1.00 18.61 171 GLU A O 1
ATOM 1388 N N . HIS A 1 171 ? -1.685 9.211 -15.567 1.00 17.00 172 HIS A N 1
ATOM 1389 C CA . HIS A 1 171 ? -0.555 9.815 -14.876 1.00 16.94 172 HIS A CA 1
ATOM 1390 C C . HIS A 1 171 ? 0.062 10.941 -15.696 1.00 17.34 172 HIS A C 1
ATOM 1391 O O . HIS A 1 171 ? 0.423 11.987 -15.145 1.00 17.31 172 HIS A O 1
ATOM 1398 N N . ILE A 1 172 ? 0.153 10.756 -17.014 1.00 17.88 173 ILE A N 1
ATOM 1399 C CA . ILE A 1 172 ? 0.554 11.845 -17.898 1.00 18.80 173 ILE A CA 1
ATOM 1400 C C . ILE A 1 172 ? -0.374 13.042 -17.720 1.00 16.65 173 ILE A C 1
ATOM 1401 O O . ILE A 1 172 ? 0.073 14.199 -17.677 1.00 16.93 173 ILE A O 1
ATOM 1406 N N . ASN A 1 173 ? -1.679 12.787 -17.584 1.00 17.00 174 ASN A N 1
ATOM 1407 C CA . ASN A 1 173 ? -2.627 13.891 -17.458 1.00 17.81 174 ASN A CA 1
ATOM 1408 C C . ASN A 1 173 ? -2.473 14.635 -16.137 1.00 16.62 174 ASN A C 1
ATOM 1409 O O . ASN A 1 173 ? -2.667 15.854 -16.099 1.00 16.67 174 ASN A O 1
ATOM 1414 N N . ILE A 1 174 ? -2.130 13.936 -15.051 1.00 16.95 175 ILE A N 1
ATOM 1415 C CA . ILE A 1 174 ? -1.822 14.630 -13.801 1.00 16.67 175 ILE A CA 1
ATOM 1416 C C . ILE A 1 174 ? -0.641 15.566 -13.996 1.00 16.10 175 ILE A C 1
ATOM 1417 O O . ILE A 1 174 ? -0.653 16.713 -13.532 1.00 16.28 175 ILE A O 1
ATOM 1422 N N . LEU A 1 175 ? 0.397 15.091 -14.690 1.00 16.07 176 LEU A N 1
ATOM 1423 C CA A LEU A 1 175 ? 1.569 15.926 -14.947 0.45 16.55 176 LEU A CA 1
ATOM 1424 C CA B LEU A 1 175 ? 1.565 15.922 -14.937 0.55 17.17 176 LEU A CA 1
ATOM 1425 C C . LEU A 1 175 ? 1.199 17.167 -15.743 1.00 17.12 176 LEU A C 1
ATOM 1426 O O . LEU A 1 175 ? 1.636 18.274 -15.416 1.00 18.12 176 LEU A O 1
ATOM 1435 N N . ARG A 1 176 ? 0.407 16.997 -16.813 1.00 17.21 177 ARG A N 1
ATOM 1436 C CA A ARG A 1 176 ? -0.031 18.151 -17.602 0.52 18.21 177 ARG A CA 1
ATOM 1437 C CA B ARG A 1 176 ? -0.009 18.159 -17.594 0.48 18.45 177 ARG A CA 1
ATOM 1438 C C . ARG A 1 176 ? -0.727 19.173 -16.718 1.00 18.32 177 ARG A C 1
ATOM 1439 O O . ARG A 1 176 ? -0.492 20.382 -16.837 1.00 20.81 177 ARG A O 1
ATOM 1454 N N . ASP A 1 177 ? -1.609 18.692 -15.839 1.00 16.75 178 ASP A N 1
ATOM 1455 C CA . ASP A 1 177 ? -2.355 19.560 -14.937 1.00 17.48 178 ASP A CA 1
ATOM 1456 C C . ASP A 1 177 ? -1.406 20.397 -14.088 1.00 16.72 178 ASP A C 1
ATOM 1457 O O . ASP A 1 177 ? -1.505 21.630 -14.055 1.00 18.46 178 ASP A O 1
ATOM 1462 N N . ILE A 1 178 ? -0.445 19.748 -13.425 1.00 16.27 179 ILE A N 1
ATOM 1463 C CA . ILE A 1 178 ? 0.404 20.470 -12.480 1.00 16.37 179 ILE A CA 1
ATOM 1464 C C . ILE A 1 178 ? 1.490 21.280 -13.171 1.00 15.16 179 ILE A C 1
ATOM 1465 O O . ILE A 1 178 ? 2.044 22.202 -12.561 1.00 16.34 179 ILE A O 1
ATOM 1470 N N . MET A 1 179 ? 1.797 20.979 -14.429 1.00 15.23 180 MET A N 1
ATOM 1471 C CA . MET A 1 179 ? 2.791 21.734 -15.184 1.00 15.71 180 MET A CA 1
ATOM 1472 C C . MET A 1 179 ? 2.219 22.961 -15.878 1.00 15.23 180 MET A C 1
ATOM 1473 O O . MET A 1 179 ? 2.994 23.802 -16.341 1.00 16.01 180 MET A O 1
ATOM 1478 N N . ALA A 1 180 ? 0.897 23.088 -15.967 1.00 16.14 181 ALA A N 1
ATOM 1479 C CA . ALA A 1 180 ? 0.318 24.201 -16.702 1.00 16.78 181 ALA A CA 1
ATOM 1480 C C . ALA A 1 180 ? 0.710 25.523 -16.055 1.00 16.68 181 ALA A C 1
ATOM 1481 O O . ALA A 1 180 ? 0.730 25.656 -14.826 1.00 18.08 181 ALA A O 1
ATOM 1483 N N . ILE A 1 181 ? 1.048 26.507 -16.888 1.00 17.66 182 ILE A N 1
ATOM 1484 C CA . ILE A 1 181 ? 1.391 27.830 -16.383 1.00 19.59 182 ILE A CA 1
ATOM 1485 C C . ILE A 1 181 ? 0.529 28.887 -17.053 1.00 20.84 182 ILE A C 1
ATOM 1486 O O . ILE A 1 181 ? 0.039 28.713 -18.174 1.00 23.01 182 ILE A O 1
ATOM 1491 N N . ASP A 1 182 ? 0.347 29.999 -16.352 1.00 23.08 183 ASP A N 1
ATOM 1492 C CA . ASP A 1 182 ? -0.375 31.139 -16.889 1.00 26.51 183 ASP A CA 1
ATOM 1493 C C . ASP A 1 182 ? 0.626 32.045 -17.594 1.00 26.43 183 ASP A C 1
ATOM 1494 O O . ASP A 1 182 ? 1.606 32.482 -16.982 1.00 28.47 183 ASP A O 1
ATOM 1499 N N . VAL A 1 183 ? 0.390 32.323 -18.877 1.00 24.77 184 VAL A N 1
ATOM 1500 C CA . VAL A 1 183 ? 1.277 33.185 -19.648 1.00 26.69 184 VAL A CA 1
ATOM 1501 C C . VAL A 1 183 ? 0.560 34.426 -20.160 1.00 27.11 184 VAL A C 1
ATOM 1502 O O . VAL A 1 183 ? 1.059 35.106 -21.053 1.00 28.30 184 VAL A O 1
ATOM 1506 N N . ASN A 1 184 ? -0.614 34.719 -19.608 1.00 26.75 185 ASN A N 1
ATOM 1507 C CA A ASN A 1 184 ? -1.416 35.866 -20.037 0.52 27.98 185 ASN A CA 1
ATOM 1508 C CA B ASN A 1 184 ? -1.425 35.859 -20.036 0.48 27.28 185 ASN A CA 1
ATOM 1509 C C . ASN A 1 184 ? -1.720 35.825 -21.534 1.00 27.29 185 ASN A C 1
ATOM 1510 O O . ASN A 1 184 ? -1.830 36.864 -22.183 1.00 29.58 185 ASN A O 1
ATOM 1519 N N . ASP A 1 185 ? -1.849 34.626 -22.097 1.00 24.82 186 ASP A N 1
ATOM 1520 C CA . ASP A 1 185 ? -2.223 34.443 -23.501 1.00 23.20 186 ASP A CA 1
ATOM 1521 C C . ASP A 1 185 ? -3.118 33.211 -23.533 1.00 21.52 186 ASP A C 1
ATOM 1522 O O . ASP A 1 185 ? -2.629 32.080 -23.467 1.00 21.59 186 ASP A O 1
ATOM 1527 N N . ALA A 1 186 ? -4.426 33.437 -23.633 1.00 20.47 187 ALA A N 1
ATOM 1528 C CA . ALA A 1 186 ? -5.386 32.342 -23.608 1.00 21.12 187 ALA A CA 1
ATOM 1529 C C . ALA A 1 186 ? -5.331 31.476 -24.853 1.00 22.22 187 ALA A C 1
ATOM 1530 O O . ALA A 1 186 ? -5.888 30.373 -24.846 1.00 24.65 187 ALA A O 1
ATOM 1532 N N . ASN A 1 187 ? -4.675 31.929 -25.912 1.00 20.65 188 ASN A N 1
ATOM 1533 C CA . ASN A 1 187 ? -4.709 31.210 -27.177 1.00 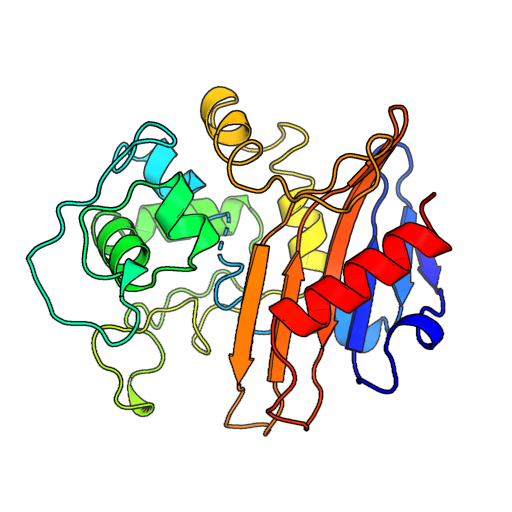23.39 188 ASN A CA 1
ATOM 1534 C C . ASN A 1 187 ? -3.558 30.232 -27.351 1.00 24.40 188 ASN A C 1
ATOM 1535 O O . ASN A 1 187 ? -3.482 29.557 -28.382 1.00 26.44 188 ASN A O 1
ATOM 1540 N N . ILE A 1 188 ? -2.683 30.118 -26.356 1.00 23.15 189 ILE A N 1
ATOM 1541 C CA . ILE A 1 188 ? -1.698 29.052 -26.293 1.00 23.24 189 ILE A CA 1
ATOM 1542 C C . ILE A 1 188 ? -1.829 28.379 -24.933 1.00 22.83 189 ILE A C 1
ATOM 1543 O O . ILE A 1 188 ? -2.364 28.948 -23.980 1.00 24.78 189 ILE A O 1
ATOM 1548 N N . ASN A 1 189 ? -1.358 27.142 -24.856 1.00 20.83 190 ASN A N 1
ATOM 1549 C CA . ASN A 1 189 ? -1.229 26.443 -23.582 1.00 20.23 190 ASN A CA 1
ATOM 1550 C C . ASN A 1 189 ? 0.248 26.159 -23.381 1.00 18.64 190 ASN A C 1
ATOM 1551 O O . ASN A 1 189 ? 0.871 25.505 -24.222 1.00 19.31 190 ASN A O 1
ATOM 1556 N N . VAL A 1 190 ? 0.808 26.660 -22.287 1.00 18.17 191 VAL A N 1
ATOM 1557 C CA . VAL A 1 190 ? 2.206 26.437 -21.947 1.00 18.08 191 VAL A CA 1
ATOM 1558 C C . VAL A 1 190 ? 2.272 25.603 -20.674 1.00 16.42 191 VAL A C 1
ATOM 1559 O O . VAL A 1 190 ? 1.488 25.805 -19.735 1.00 16.97 191 VAL A O 1
ATOM 1563 N N . TYR A 1 191 ? 3.209 24.656 -20.652 1.00 16.45 192 TYR A N 1
ATOM 1564 C CA . TYR A 1 191 ? 3.422 23.760 -19.526 1.00 16.20 192 TYR A CA 1
ATOM 1565 C C . TYR A 1 191 ? 4.925 23.682 -19.293 1.00 15.82 192 TYR A C 1
ATOM 1566 O O . TYR A 1 191 ? 5.698 23.686 -20.253 1.00 17.20 192 TYR A O 1
ATOM 1575 N N . GLY A 1 192 ? 5.356 23.581 -18.040 1.00 15.05 193 GLY A N 1
ATOM 1576 C CA . GLY A 1 192 ? 6.785 23.405 -17.843 1.00 14.77 193 GLY A CA 1
ATOM 1577 C C . GLY A 1 192 ? 7.160 23.315 -16.385 1.00 14.64 193 GLY A C 1
ATOM 1578 O O . GLY A 1 192 ? 6.308 23.350 -15.491 1.00 16.77 193 GLY A O 1
ATOM 1579 N N . LYS A 1 193 ? 8.466 23.173 -16.165 1.00 14.35 194 LYS A N 1
ATOM 1580 C CA . LYS A 1 193 ? 9.053 23.146 -14.833 1.00 13.91 194 LYS A CA 1
ATOM 1581 C C . LYS A 1 193 ? 10.364 23.917 -14.874 1.00 14.00 194 LYS A C 1
ATOM 1582 O O . LYS A 1 193 ? 11.182 23.711 -15.777 1.00 14.50 194 LYS A O 1
ATOM 1588 N N . THR A 1 194 ? 10.550 24.809 -13.906 1.00 14.56 195 THR A N 1
ATOM 1589 C CA . THR A 1 194 ? 11.808 25.503 -13.687 1.00 15.11 195 THR A CA 1
ATOM 1590 C C . THR A 1 194 ? 12.825 24.607 -12.977 1.00 14.92 195 THR A C 1
ATOM 1591 O O . THR A 1 194 ? 12.481 23.667 -12.253 1.00 15.54 195 THR A O 1
ATOM 1595 N N . GLY A 1 195 ? 14.100 24.928 -13.177 1.00 14.79 196 GLY A N 1
ATOM 1596 C CA . GLY A 1 195 ? 15.157 24.304 -12.402 1.00 15.46 196 GLY A CA 1
ATOM 1597 C C . GLY A 1 195 ? 16.245 25.309 -12.109 1.00 15.88 196 GLY A C 1
ATOM 1598 O O . GLY A 1 195 ? 16.597 26.108 -12.980 1.00 15.88 196 GLY A O 1
ATOM 1599 N N . THR A 1 196 ? 16.784 25.273 -10.892 1.00 16.50 197 THR A N 1
ATOM 1600 C CA . THR A 1 196 ? 17.755 26.255 -10.427 1.00 17.10 197 THR A CA 1
ATOM 1601 C C . THR A 1 196 ? 18.889 25.519 -9.731 1.00 18.82 197 THR A C 1
ATOM 1602 O O . THR A 1 196 ? 18.676 24.866 -8.705 1.00 22.29 197 THR A O 1
ATOM 1606 N N . GLY A 1 197 ? 20.088 25.621 -10.288 1.00 16.58 198 GLY A N 1
ATOM 1607 C CA . GLY A 1 197 ? 21.259 25.056 -9.653 1.00 16.68 198 GLY A CA 1
ATOM 1608 C C . GLY A 1 197 ? 22.490 25.858 -10.016 1.00 17.34 198 GLY A C 1
ATOM 1609 O O . GLY A 1 197 ? 22.469 26.733 -10.891 1.00 18.24 198 GLY A O 1
ATOM 1610 N N . PHE A 1 198 ? 23.574 25.558 -9.310 1.00 18.18 199 PHE A N 1
ATOM 1611 C CA . PHE A 1 198 ? 24.863 26.167 -9.582 1.00 19.13 199 PHE A CA 1
ATOM 1612 C C . PHE A 1 198 ? 25.913 25.073 -9.664 1.00 20.71 199 PHE A C 1
ATOM 1613 O O . PHE A 1 198 ? 26.007 24.221 -8.774 1.00 21.70 199 PHE A O 1
ATOM 1621 N N . ASP A 1 199 ? 26.685 25.095 -10.742 1.00 21.26 200 ASP A N 1
ATOM 1622 C CA . ASP A 1 199 ? 27.784 24.161 -10.952 1.00 23.41 200 ASP A CA 1
ATOM 1623 C C . ASP A 1 199 ? 29.028 24.787 -10.336 1.00 24.88 200 ASP A C 1
ATOM 1624 O O . ASP A 1 199 ? 29.670 25.652 -10.942 1.00 24.59 200 ASP A O 1
ATOM 1629 N N . GLU A 1 200 ? 29.378 24.334 -9.127 1.00 28.03 201 GLU A N 1
ATOM 1630 C CA . GLU A 1 200 ? 30.490 24.929 -8.392 1.00 30.59 201 GLU A CA 1
ATOM 1631 C C . GLU A 1 200 ? 31.827 24.684 -9.078 1.00 31.29 201 GLU A C 1
ATOM 1632 O O . GLU A 1 200 ? 32.712 25.545 -9.020 1.00 32.81 201 GLU A O 1
ATOM 1638 N N . LYS A 1 201 ? 31.996 23.531 -9.730 1.00 30.54 202 LYS A N 1
ATOM 1639 C CA . LYS A 1 201 ? 33.276 23.228 -10.360 1.00 30.71 202 LYS A CA 1
ATOM 1640 C C . LYS A 1 201 ? 33.578 24.208 -11.487 1.00 30.22 202 LYS A C 1
ATOM 1641 O O . LYS A 1 201 ? 34.708 24.698 -11.608 1.00 32.08 202 LYS A O 1
ATOM 1647 N N . ASN A 1 202 ? 32.575 24.527 -12.303 1.00 29.57 203 ASN A N 1
ATOM 1648 C CA . ASN A 1 202 ? 32.757 25.396 -13.458 1.00 28.68 203 ASN A CA 1
ATOM 1649 C C . ASN A 1 202 ? 32.274 26.820 -13.225 1.00 27.29 203 ASN A C 1
ATOM 1650 O O . ASN A 1 202 ? 32.413 27.658 -14.123 1.00 27.02 203 ASN A O 1
ATOM 1655 N N . LYS A 1 203 ? 31.723 27.113 -12.048 1.00 26.69 204 LYS A N 1
ATOM 1656 C CA . LYS A 1 203 ? 31.262 28.457 -11.696 1.00 26.85 204 LYS A CA 1
ATOM 1657 C C . LYS A 1 203 ? 30.231 28.995 -12.693 1.00 24.63 204 LYS A C 1
ATOM 1658 O O . LYS A 1 203 ? 30.320 30.130 -13.163 1.00 25.29 204 LYS A O 1
ATOM 1664 N N . ARG A 1 204 ? 29.238 28.167 -13.016 1.00 22.45 205 ARG A N 1
ATOM 1665 C CA A ARG A 1 204 ? 28.174 28.559 -13.928 0.55 21.94 205 ARG A CA 1
ATOM 1666 C CA B ARG A 1 204 ? 28.177 28.548 -13.937 0.45 21.61 205 ARG A CA 1
ATOM 1667 C C . ARG A 1 204 ? 26.848 28.040 -13.405 1.00 20.89 205 ARG A C 1
ATOM 1668 O O . ARG A 1 204 ? 26.783 26.984 -12.770 1.00 20.05 205 ARG A O 1
ATOM 1683 N N . VAL A 1 205 ? 25.782 28.797 -13.676 1.00 19.35 206 VAL A N 1
ATOM 1684 C CA . VAL A 1 205 ? 24.454 28.341 -13.281 1.00 18.24 206 VAL A CA 1
ATOM 1685 C C . VAL A 1 205 ? 24.005 27.189 -14.172 1.00 18.62 206 VAL A C 1
ATOM 1686 O O . VAL A 1 205 ? 24.441 27.045 -15.320 1.00 19.44 206 VAL A O 1
ATOM 1690 N N . ASP A 1 206 ? 23.123 26.360 -13.627 1.00 17.59 207 ASP A N 1
ATOM 1691 C CA . ASP A 1 206 ? 22.274 25.455 -14.399 1.00 16.78 207 ASP A CA 1
ATOM 1692 C C . ASP A 1 206 ? 20.850 25.945 -14.154 1.00 16.44 207 ASP A C 1
ATOM 1693 O O . ASP A 1 206 ? 20.195 25.545 -13.188 1.00 17.61 207 ASP A O 1
ATOM 1698 N N . ALA A 1 207 ? 20.383 26.841 -15.018 1.00 15.83 208 ALA A N 1
ATOM 1699 C CA . ALA A 1 207 ? 19.055 27.437 -14.892 1.00 15.62 208 ALA A CA 1
ATOM 1700 C C . ALA A 1 207 ? 18.217 26.980 -16.079 1.00 15.26 208 ALA A C 1
ATOM 1701 O O . ALA A 1 207 ? 18.613 27.169 -17.236 1.00 16.61 208 ALA A O 1
ATOM 1703 N N . TRP A 1 208 ? 17.069 26.369 -15.792 1.00 14.41 209 TRP A N 1
ATOM 1704 C CA . TRP A 1 208 ? 16.309 25.632 -16.790 1.00 14.07 209 TRP A CA 1
ATOM 1705 C C . TRP A 1 208 ? 14.848 26.068 -16.801 1.00 14.26 209 TRP A C 1
ATOM 1706 O O . TRP A 1 208 ? 14.279 26.422 -15.765 1.00 15.46 209 TRP A O 1
ATOM 1717 N N . PHE A 1 209 ? 14.225 25.961 -17.974 1.00 13.50 210 PHE A N 1
ATOM 1718 C CA . PHE A 1 209 ? 12.770 25.850 -18.077 1.00 14.54 210 PHE A CA 1
ATOM 1719 C C . PHE A 1 209 ? 12.469 24.865 -19.196 1.00 13.97 210 PHE A C 1
ATOM 1720 O O . PHE A 1 209 ? 12.869 25.093 -20.341 1.00 15.54 210 PHE A O 1
ATOM 1728 N N . VAL A 1 210 ? 11.797 23.761 -18.856 1.00 14.66 211 VAL A N 1
ATOM 1729 C CA . VAL A 1 210 ? 11.578 22.632 -19.758 1.00 15.10 211 VAL A CA 1
ATOM 1730 C C . VAL A 1 210 ? 10.084 22.347 -19.806 1.00 14.63 211 VAL A C 1
ATOM 1731 O O . VAL A 1 210 ? 9.420 22.351 -18.766 1.00 15.61 211 VAL A O 1
ATOM 1735 N N . GLY A 1 211 ? 9.551 22.084 -20.995 1.00 14.40 212 GLY A N 1
ATOM 1736 C CA . GLY A 1 211 ? 8.119 21.839 -21.073 1.00 15.26 212 GLY A CA 1
ATOM 1737 C C . GLY A 1 211 ? 7.603 21.729 -22.491 1.00 14.98 212 GLY A C 1
ATOM 1738 O O . GLY A 1 211 ? 8.274 21.190 -23.378 1.00 15.58 212 GLY A O 1
ATOM 1739 N N . MET A 1 212 ? 6.372 22.205 -22.677 1.00 16.36 213 MET A N 1
ATOM 1740 C CA A MET A 1 212 ? 5.717 22.049 -23.964 0.47 17.55 213 MET A CA 1
ATOM 1741 C CA B MET A 1 212 ? 5.588 21.950 -23.880 0.53 18.43 213 MET A CA 1
ATOM 1742 C C . MET A 1 212 ? 4.719 23.171 -24.174 1.00 17.49 213 MET A C 1
ATOM 1743 O O . MET A 1 212 ? 4.247 23.828 -23.239 1.00 17.13 213 MET A O 1
ATOM 1752 N N . LEU A 1 213 ? 4.475 23.431 -25.454 1.00 18.02 214 LEU A N 1
ATOM 1753 C CA . LEU A 1 213 ? 3.604 24.503 -25.915 1.00 19.24 214 LEU A CA 1
ATOM 1754 C C . LEU A 1 213 ? 2.572 23.901 -26.855 1.00 20.12 214 LEU A C 1
ATOM 1755 O O . LEU A 1 213 ? 2.925 23.127 -27.749 1.00 19.96 214 LEU A O 1
ATOM 1760 N N . GLU A 1 214 ? 1.305 24.251 -26.657 1.00 20.31 215 GLU A N 1
ATOM 1761 C CA . GLU A 1 214 ? 0.238 23.865 -27.571 1.00 22.78 215 GLU A CA 1
ATOM 1762 C C . GLU A 1 214 ? -0.338 25.120 -28.197 1.00 24.15 215 GLU A C 1
ATOM 1763 O O . GLU A 1 214 ? -0.723 26.050 -27.485 1.00 24.57 215 GLU A O 1
ATOM 1769 N N . ARG A 1 215 ? -0.411 25.134 -29.523 1.00 26.55 216 ARG A N 1
ATOM 1770 C CA . ARG A 1 215 ? -0.937 26.284 -30.251 1.00 32.34 216 ARG A CA 1
ATOM 1771 C C . ARG A 1 215 ? -1.657 25.749 -31.479 1.00 36.03 216 ARG A C 1
ATOM 1772 O O . ARG A 1 215 ? -1.005 25.278 -32.416 1.00 36.74 216 ARG A O 1
ATOM 1780 N N . GLU A 1 216 ? -2.988 25.813 -31.469 1.00 38.55 217 GLU A N 1
ATOM 1781 C CA . GLU A 1 216 ? -3.817 25.468 -32.627 1.00 41.44 217 GLU A CA 1
ATOM 1782 C C . GLU A 1 216 ? -3.420 24.127 -33.243 1.00 42.91 217 GLU A C 1
ATOM 1783 O O . GLU A 1 216 ? -2.992 24.043 -34.396 1.00 44.41 217 GLU A O 1
ATOM 1789 N N . GLY A 1 217 ? -3.558 23.064 -32.454 1.00 42.50 218 GLY A N 1
ATOM 1790 C CA . GLY A 1 217 ? -3.243 21.736 -32.935 1.00 41.05 218 GLY A CA 1
ATOM 1791 C C . GLY A 1 217 ? -1.772 21.439 -33.135 1.00 39.34 218 GLY A C 1
ATOM 1792 O O . GLY A 1 217 ? -1.423 20.267 -33.330 1.00 40.95 218 GLY A O 1
ATOM 1793 N N . ASP A 1 218 ? -0.896 22.447 -33.113 1.00 35.38 219 ASP A N 1
ATOM 1794 C CA . ASP A 1 218 ? 0.543 22.218 -33.137 1.00 32.99 219 ASP A CA 1
ATOM 1795 C C . ASP A 1 218 ? 1.055 22.077 -31.711 1.00 28.77 219 ASP A C 1
ATOM 1796 O O . ASP A 1 218 ? 0.593 22.769 -30.799 1.00 28.29 219 ASP A O 1
ATOM 1801 N N . THR A 1 219 ? 2.020 21.185 -31.526 1.00 25.65 220 THR A N 1
ATOM 1802 C CA . THR A 1 219 ? 2.646 20.984 -30.229 1.00 24.08 220 THR A CA 1
ATOM 1803 C C . THR A 1 219 ? 4.152 21.069 -30.396 1.00 22.16 220 THR A C 1
ATOM 1804 O O . THR A 1 219 ? 4.716 20.426 -31.286 1.00 23.44 220 THR A O 1
ATOM 1808 N N . TYR A 1 220 ? 4.797 21.853 -29.536 1.00 20.26 221 TYR A N 1
ATOM 1809 C CA . TYR A 1 220 ? 6.246 21.961 -29.496 1.00 20.65 221 TYR A CA 1
ATOM 1810 C C . TYR A 1 220 ? 6.729 21.571 -28.112 1.00 20.68 221 TYR A C 1
ATOM 1811 O O . TYR A 1 220 ? 6.164 21.999 -27.107 1.00 23.74 221 TYR A O 1
ATOM 1820 N N . TYR A 1 221 ? 7.774 20.764 -28.066 1.00 18.57 222 TYR A N 1
ATOM 1821 C CA . TYR A 1 221 ? 8.465 20.446 -26.829 1.00 17.44 222 TYR A CA 1
ATOM 1822 C C . TYR A 1 221 ? 9.731 21.289 -26.782 1.00 17.53 222 TYR A C 1
ATOM 1823 O O . TYR A 1 221 ? 10.396 21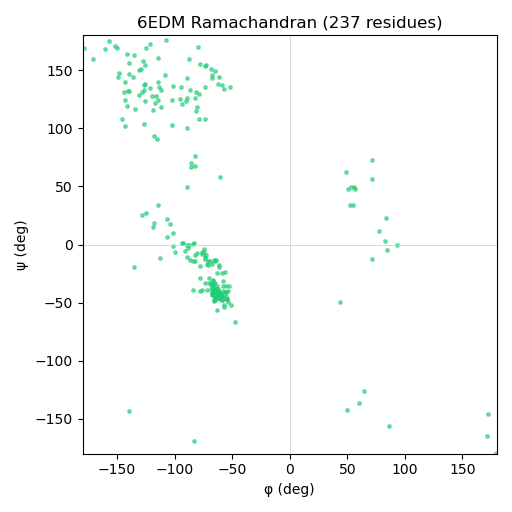.468 -27.806 1.00 19.06 222 TYR A O 1
ATOM 1832 N N . PHE A 1 222 ? 10.029 21.866 -25.618 1.00 15.77 223 PHE A N 1
ATOM 1833 C CA . PHE A 1 222 ? 11.112 22.842 -25.547 1.00 15.47 223 PHE A CA 1
ATOM 1834 C C . PHE A 1 222 ? 11.955 22.670 -24.287 1.00 15.73 223 PHE A C 1
ATOM 1835 O O . PHE A 1 222 ? 11.502 22.166 -23.255 1.00 15.52 223 PHE A O 1
ATOM 1843 N N . ALA A 1 223 ? 13.190 23.153 -24.387 1.00 15.95 224 ALA A N 1
ATOM 1844 C CA . ALA A 1 223 ? 14.082 23.278 -23.244 1.00 16.19 224 ALA A CA 1
ATOM 1845 C C . ALA A 1 223 ? 14.882 24.554 -23.428 1.00 16.07 224 ALA A C 1
ATOM 1846 O O . ALA A 1 223 ? 15.510 24.750 -24.473 1.00 17.29 224 ALA A O 1
ATOM 1848 N N . ILE A 1 224 ? 14.819 25.434 -22.436 1.00 16.31 225 ILE A N 1
ATOM 1849 C CA . ILE A 1 224 ? 15.613 26.655 -22.401 1.00 17.23 225 ILE A CA 1
ATOM 1850 C C . ILE A 1 224 ? 16.590 26.520 -21.244 1.00 15.62 225 ILE A C 1
ATOM 1851 O O . ILE A 1 224 ? 16.215 26.066 -20.155 1.00 16.20 225 ILE A O 1
ATOM 1856 N N . LYS A 1 225 ? 17.848 26.892 -21.480 1.00 15.93 226 LYS A N 1
ATOM 1857 C CA . LYS A 1 225 ? 18.910 26.610 -20.523 1.00 17.00 226 LYS A CA 1
ATOM 1858 C C . LYS A 1 225 ? 19.890 27.770 -20.507 1.00 17.59 226 LYS A C 1
ATOM 1859 O O . LYS A 1 225 ? 20.341 28.214 -21.564 1.00 19.09 226 LYS A O 1
ATOM 1865 N N . SER A 1 226 ? 20.222 28.258 -19.319 1.00 16.98 227 SER A N 1
ATOM 1866 C CA . SER A 1 226 ? 21.310 29.209 -19.171 1.00 17.26 227 SER A CA 1
ATOM 1867 C C . SER A 1 226 ? 22.494 28.526 -18.505 1.00 17.64 227 SER A C 1
ATOM 1868 O O . SER A 1 226 ? 22.326 27.656 -17.642 1.00 17.61 227 SER A O 1
ATOM 1871 N N . ASP A 1 227 ? 23.692 28.947 -18.915 1.00 19.13 228 ASP A N 1
ATOM 1872 C CA . ASP A 1 227 ? 24.955 28.543 -18.314 1.00 20.28 228 ASP A CA 1
ATOM 1873 C C . ASP A 1 227 ? 25.753 29.767 -17.877 1.00 20.52 228 ASP A C 1
ATOM 1874 O O . ASP A 1 227 ? 26.983 29.733 -17.825 1.00 21.47 228 ASP A O 1
ATOM 1879 N N . ASP A 1 228 ? 25.057 30.857 -17.569 1.00 19.78 229 ASP A N 1
ATOM 1880 C CA . ASP A 1 228 ? 25.721 32.121 -17.294 1.00 21.20 229 ASP A CA 1
ATOM 1881 C C . ASP A 1 228 ? 26.571 32.035 -16.033 1.00 20.84 229 ASP A C 1
ATOM 1882 O O . ASP A 1 228 ? 26.269 31.291 -15.096 1.00 20.20 229 ASP A O 1
ATOM 1887 N N . SER A 1 229 ? 27.655 32.812 -16.025 1.00 22.77 230 SER A N 1
ATOM 1888 C CA . SER A 1 229 ? 28.476 32.962 -14.831 1.00 24.90 230 SER A CA 1
ATOM 1889 C C . SER A 1 229 ? 27.784 33.795 -13.762 1.00 25.79 230 SER A C 1
ATOM 1890 O O . SER A 1 229 ? 28.198 33.756 -12.599 1.00 27.03 230 SER A O 1
ATOM 1893 N N . ASN A 1 230 ? 26.750 34.548 -14.131 1.00 24.56 231 ASN A N 1
ATOM 1894 C CA . ASN A 1 230 ? 26.007 35.370 -13.180 1.00 25.20 231 ASN A CA 1
ATOM 1895 C C . ASN A 1 230 ? 25.142 34.469 -12.302 1.00 23.94 231 ASN A C 1
ATOM 1896 O O . ASN A 1 230 ? 24.123 33.936 -12.752 1.00 22.82 231 ASN A O 1
ATOM 1901 N N . LYS A 1 231 ? 25.536 34.317 -11.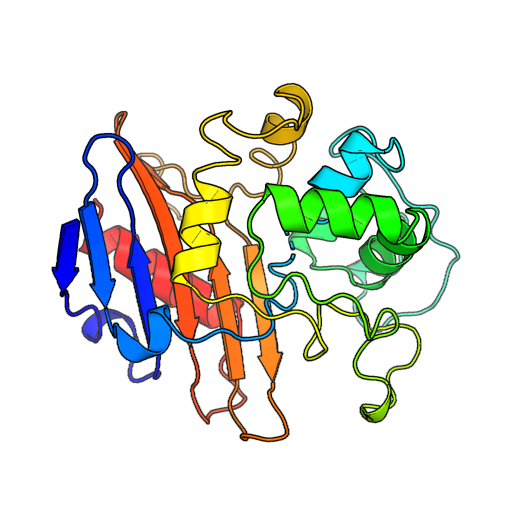037 1.00 23.63 232 LYS A N 1
ATOM 1902 C CA . LYS A 1 231 ? 24.846 33.415 -10.120 1.00 24.83 232 LYS A CA 1
ATOM 1903 C C . LYS A 1 231 ? 23.407 33.834 -9.833 1.00 23.60 232 LYS A C 1
ATOM 1904 O O . LYS A 1 231 ? 22.643 33.029 -9.288 1.00 23.96 232 LYS A O 1
ATOM 1910 N N . GLU A 1 232 ? 23.015 35.058 -10.190 1.00 23.22 233 GLU A N 1
ATOM 1911 C CA . GLU A 1 232 ? 21.637 35.495 -10.008 1.00 23.58 233 GLU A CA 1
ATOM 1912 C C . GLU A 1 232 ? 20.675 34.920 -11.039 1.00 22.43 233 GLU A C 1
ATOM 1913 O O . GLU A 1 232 ? 19.459 35.085 -10.878 1.00 22.61 233 GLU A O 1
ATOM 1919 N N . ILE A 1 233 ? 21.171 34.247 -12.073 1.00 20.09 234 ILE A N 1
ATOM 1920 C CA . ILE A 1 233 ? 20.301 33.682 -13.101 1.00 20.12 234 ILE A CA 1
ATOM 1921 C C . ILE A 1 233 ? 19.720 32.365 -12.599 1.00 20.34 234 ILE A C 1
ATOM 1922 O O . ILE A 1 233 ? 20.452 31.403 -12.342 1.00 21.82 234 ILE A O 1
ATOM 1927 N N . THR A 1 234 ? 18.399 32.316 -12.482 1.00 19.51 235 THR A N 1
ATOM 1928 C CA . THR A 1 234 ? 17.686 31.192 -11.896 1.00 19.47 235 THR A CA 1
ATOM 1929 C C . THR A 1 234 ? 16.700 30.623 -12.908 1.00 18.53 235 THR A C 1
ATOM 1930 O O . THR A 1 234 ? 16.464 31.192 -13.975 1.00 18.84 235 THR A O 1
ATOM 1934 N N . GLY A 1 235 ? 16.102 29.487 -12.548 1.00 17.77 236 GLY A N 1
ATOM 1935 C CA . GLY A 1 235 ? 15.037 28.899 -13.328 1.00 18.08 236 GLY A CA 1
ATOM 1936 C C . GLY A 1 235 ? 13.909 29.860 -13.661 1.00 17.37 236 GLY A C 1
ATOM 1937 O O . GLY A 1 235 ? 13.506 29.982 -14.819 1.00 17.47 236 GLY A O 1
ATOM 1938 N N . PRO A 1 236 ? 13.350 30.543 -12.654 1.00 18.14 237 PRO A N 1
ATOM 1939 C CA . PRO A 1 236 ? 12.310 31.542 -12.949 1.00 19.75 237 PRO A CA 1
ATOM 1940 C C . PRO A 1 236 ? 12.741 32.608 -13.944 1.00 19.73 237 PRO A C 1
ATOM 1941 O O . PRO A 1 236 ? 11.921 33.049 -14.760 1.00 20.46 237 PRO A O 1
ATOM 1945 N N . LYS A 1 237 ? 14.008 33.027 -13.920 1.00 19.20 238 LYS A N 1
ATOM 1946 C CA . LYS A 1 237 ? 14.465 33.993 -14.914 1.00 20.29 238 LYS A CA 1
ATOM 1947 C C . LYS A 1 237 ? 14.476 33.378 -16.305 1.00 19.27 238 LYS A C 1
ATOM 1948 O O . LYS A 1 237 ? 14.069 34.021 -17.283 1.00 20.49 238 LYS A O 1
ATOM 1954 N N . VAL A 1 238 ? 14.932 32.130 -16.413 1.00 19.04 239 VAL A N 1
ATOM 1955 C CA . VAL A 1 238 ? 14.937 31.449 -17.700 1.00 18.88 239 VAL A CA 1
ATOM 1956 C C . VAL A 1 238 ? 13.515 31.187 -18.186 1.00 18.50 239 VAL A C 1
ATOM 1957 O O . VAL A 1 238 ? 13.252 31.195 -19.397 1.00 18.87 239 VAL A O 1
ATOM 1961 N N . LYS A 1 239 ? 12.571 30.986 -17.261 1.00 17.85 240 LYS A N 1
ATOM 1962 C CA . LYS A 1 239 ? 11.167 30.885 -17.641 1.00 18.72 240 LYS A CA 1
ATOM 1963 C C . LYS A 1 239 ? 10.677 32.169 -18.306 1.00 18.65 240 LYS A C 1
ATOM 1964 O O . LYS A 1 239 ? 9.936 32.114 -19.295 1.00 19.08 240 LYS A O 1
ATOM 1970 N N . GLU A 1 240 ? 11.074 33.337 -17.778 1.00 19.61 241 GLU A N 1
ATOM 1971 C CA . GLU A 1 240 ? 10.728 34.598 -18.436 1.00 20.63 241 GLU A CA 1
ATOM 1972 C C . GLU A 1 240 ? 11.268 34.636 -19.860 1.00 19.76 241 GLU A C 1
ATOM 1973 O O . GLU A 1 240 ? 10.575 35.069 -20.792 1.00 20.94 241 GLU A O 1
ATOM 1979 N N . ILE A 1 241 ? 12.518 34.214 -20.039 1.00 19.53 242 ILE A N 1
ATOM 1980 C CA . ILE A 1 241 ? 13.105 34.159 -21.373 1.00 19.82 242 ILE A CA 1
ATOM 1981 C C . ILE A 1 241 ? 12.305 33.223 -22.267 1.00 19.74 242 ILE A C 1
ATOM 1982 O O . ILE A 1 241 ? 12.005 33.550 -23.424 1.00 20.92 242 ILE A O 1
ATOM 1987 N N . ALA A 1 242 ? 11.936 32.050 -21.743 1.00 18.75 243 ALA A N 1
ATOM 1988 C CA . ALA A 1 242 ? 11.161 31.096 -22.529 1.00 19.31 243 ALA A CA 1
ATOM 1989 C C . ALA A 1 242 ? 9.852 31.706 -23.010 1.00 19.54 243 ALA A C 1
ATOM 1990 O O . ALA A 1 242 ? 9.468 31.536 -24.175 1.00 20.71 243 ALA A O 1
ATOM 1992 N N . ILE A 1 243 ? 9.149 32.415 -22.123 1.00 19.92 244 ILE A N 1
ATOM 1993 C CA . ILE A 1 243 ? 7.871 33.011 -22.495 1.00 20.98 244 ILE A CA 1
ATOM 1994 C C . ILE A 1 243 ? 8.069 34.076 -23.567 1.00 21.52 244 ILE A C 1
ATOM 1995 O O . ILE A 1 243 ? 7.267 34.192 -24.499 1.00 22.63 244 ILE A O 1
ATOM 2000 N N . ASN A 1 244 ? 9.154 34.847 -23.475 1.00 21.35 245 ASN A N 1
ATOM 2001 C CA . ASN A 1 244 ? 9.418 35.849 -24.501 1.00 22.98 245 ASN A CA 1
ATOM 2002 C C . ASN A 1 244 ? 9.723 35.200 -25.850 1.00 21.47 245 ASN A C 1
ATOM 2003 O O . ASN A 1 244 ? 9.288 35.698 -26.895 1.00 22.55 245 ASN A O 1
ATOM 2008 N N . ILE A 1 245 ? 10.444 34.075 -25.848 1.00 21.11 246 ILE A N 1
ATOM 2009 C CA . ILE A 1 245 ? 10.686 33.337 -27.088 1.00 20.96 246 ILE A CA 1
ATOM 2010 C C . ILE A 1 245 ? 9.372 32.834 -27.672 1.00 21.47 246 ILE A C 1
ATOM 2011 O O . ILE A 1 245 ? 9.116 32.956 -28.877 1.00 22.31 246 ILE A O 1
ATOM 2016 N N . ILE A 1 246 ? 8.520 32.257 -26.821 1.00 21.35 247 ILE A N 1
ATOM 2017 C CA . ILE A 1 246 ? 7.246 31.719 -27.286 1.00 21.74 247 ILE A CA 1
ATOM 2018 C C . ILE A 1 246 ? 6.389 32.818 -27.896 1.00 23.23 247 ILE A C 1
ATOM 2019 O O . ILE A 1 246 ? 5.795 32.639 -28.967 1.00 23.86 247 ILE A O 1
ATOM 2024 N N . LYS A 1 247 ? 6.333 33.981 -27.242 1.00 24.60 248 LYS A N 1
ATOM 2025 C CA . LYS A 1 247 ? 5.498 35.066 -27.744 1.00 26.90 248 LYS A CA 1
ATOM 2026 C C . LYS A 1 247 ? 6.022 35.606 -29.069 1.00 26.65 248 LYS A C 1
ATOM 2027 O O . LYS A 1 247 ? 5.234 35.957 -29.955 1.00 27.17 248 LYS A O 1
ATOM 2033 N N . LYS A 1 248 ? 7.348 35.674 -29.231 1.00 25.89 249 LYS A N 1
ATOM 2034 C CA . LYS A 1 248 ? 7.896 36.295 -30.435 1.00 26.67 249 LYS A CA 1
ATOM 2035 C C . LYS A 1 248 ? 7.964 35.321 -31.605 1.00 27.90 249 LYS A C 1
ATOM 2036 O O . LYS A 1 248 ? 7.681 35.700 -32.748 1.00 29.15 249 LYS A O 1
ATOM 2042 N N . TYR A 1 249 ? 8.326 34.067 -31.343 1.00 27.41 250 TYR A N 1
ATOM 2043 C CA . TYR A 1 249 ? 8.676 33.132 -32.401 1.00 27.37 250 TYR A CA 1
ATOM 2044 C C . TYR A 1 249 ? 7.698 31.978 -32.570 1.00 27.87 250 TYR A C 1
ATOM 2045 O O . TYR A 1 249 ? 7.794 31.260 -33.571 1.00 29.16 250 TYR A O 1
ATOM 2054 N N . TYR A 1 250 ? 6.765 31.775 -31.634 1.00 27.34 251 TYR A N 1
ATOM 2055 C CA . TYR A 1 250 ? 5.875 30.619 -31.676 1.00 28.94 251 TYR A CA 1
ATOM 2056 C C . TYR A 1 250 ? 4.411 31.022 -31.552 1.00 33.47 251 TYR A C 1
ATOM 2057 O O . TYR A 1 250 ? 3.574 30.224 -31.127 1.00 34.83 251 TYR A O 1
ATOM 2066 N N . SER A 1 251 ? 4.094 32.252 -31.942 1.00 36.23 252 SER A N 1
ATOM 2067 C CA . SER A 1 251 ? 2.729 32.760 -31.896 1.00 39.35 252 SER A CA 1
ATOM 2068 C C . SER A 1 251 ? 1.932 32.301 -33.113 1.00 40.23 252 SER A C 1
ATOM 2069 O O . SER A 1 251 ? 2.382 32.444 -34.249 1.00 41.40 252 SER A O 1
#